Protein AF-C3Z902-F1 (afdb_monomer)

Secondary structure (DSSP, 8-state):
-HHHHHHHHHHHHHHHHHHHHHS---HHHHHHHHHHHHHHHHHHHHHHHHTTS------------SSSSHHHHHHHHHHHHHHHHHHHHHHHHS-S-----PPTT--PPPHHHHHHH-SEEEEEEEEEEE--SBTTB--EEEEEEEEEEEES--HHHHHHSEEEEEEEB---TT----B---TT-EEEEEEEE-TTS-EEE--BTTB-SEEE--HHHHHHHHHHH---TTTS--SSPPPPPP--SS--TTS--------------------PPP----HHHHHHHHHHHHHHHT-

Organism: Branchiostoma floridae (NCBI:txid7739)

Nearest PDB structures (foldseek):
  1uap-assembly1_A  TM=5.748E-01  e=5.450E-04  Homo sapiens
  7noz-assembly1_B  TM=5.113E-01  e=7.682E-03  Homo sapiens
  3hs0-assembly3_H-2  TM=4.543E-01  e=1.607E-02  Naja kaouthia

pLDDT: mean 72.88, std 20.35, range [27.92, 98.0]

Sequence (295 aa):
MRILLALYTAIFTFMGVVFLWRYPITEERQKEITEAIRKRKHANAFQQSASRQHESLSTDTNEEALQKVSTCSEKVAKMSCLVVFAALLVVMTIPTSLCCDHPVGYEPWNISMRVQAAELVVWGRVLAKHGFRVSAATSYTAEVRFVCQVKGDADPLALQGSFNVTDMGLVDQAHCVANNVDVDSHYFFFLTYSDEEVLLPQEINQQSAVIPDCEENRQEFFRCCGFYPTFCRPP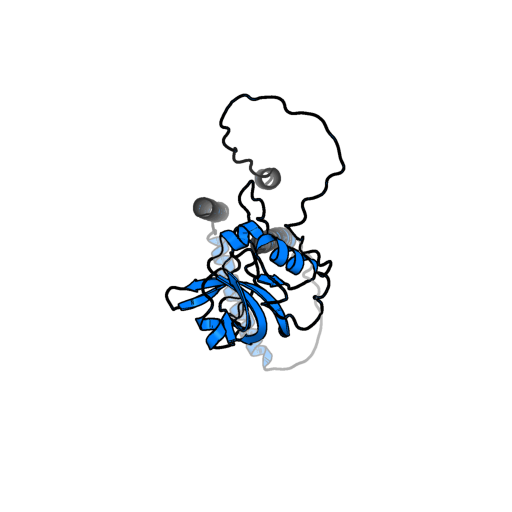GGAPRCAATGQPNPDKPTQGAGGVIPQTTTPDAISAAPSLATPPILLAVAAAFAAYFISF

Mean predicted aligned error: 18.5 Å

Radius of gyration: 34.03 Å; Cα contacts (8 Å, |Δi|>4): 299; chains: 1; bounding box: 67×62×92 Å

InterPro domains:
  IPR040311 Coiled-coil domain-containing protein 3 [PTHR31663] (80-228)

Solvent-accessible surface area (backbone atoms only — not comparable to full-atom values): 17967 Å² total; per-residue (Å²): 114,72,69,59,54,54,54,48,53,53,52,54,51,51,52,52,50,51,51,53,66,78,52,63,82,47,71,67,59,53,51,52,51,54,50,53,54,51,51,50,55,52,52,52,55,52,51,64,61,49,75,77,60,76,95,77,84,86,82,86,83,93,84,75,81,85,81,56,66,78,65,46,59,63,50,51,56,54,50,51,53,52,50,53,53,50,51,51,51,51,61,69,65,50,74,79,67,93,67,69,80,69,62,92,86,73,72,76,71,42,70,57,61,43,58,71,72,42,63,28,28,38,36,30,35,28,70,44,80,45,64,69,78,38,103,88,32,65,14,25,30,36,34,29,34,54,66,34,77,57,43,56,90,50,64,73,42,60,74,63,40,46,48,62,34,38,70,25,20,33,66,46,89,87,52,79,48,59,39,68,80,56,72,78,38,48,31,41,38,27,30,40,71,45,97,84,71,45,38,32,64,36,62,53,80,86,36,54,24,55,43,68,58,13,44,65,53,49,50,49,41,33,70,67,53,67,51,44,64,86,79,36,72,67,88,70,79,58,51,70,67,73,92,54,90,66,73,66,76,74,59,75,79,81,68,78,89,78,90,81,82,91,80,82,88,82,89,87,81,92,77,83,85,73,89,74,74,58,70,66,61,55,51,54,52,49,53,52,52,57,59,60,73,76,110

Foldseek 3Di:
DVVVVVVVVVVVVVVVVVVCVVDPCDPVNVVVVVVVVVVVVVVVVVVVVVVVDDDDDDDDDPDDPPPPPPVVVVVVVVVVVVVVVVVVVVVVPPPPDLDQDDPPPQADDDPLVQQVPFQWKFKWAFADWADPPDPPFNWTKTKTFGQDTQDHDCVVSVVVRIAIEGRAAGNDSNQDDHNDDDHGFMWIARWDADPVRHIYGDQDSSYHRIDGFAPVVCVVSCVNGVSDCVRRVDPDHGHHDPPPPPPPSNDDPPDPDDDDDDDDDDDDDDDDDDPPDPVVVVVVVVVVVVVVVVD

Structure (mmCIF, N/CA/C/O backbone):
data_AF-C3Z902-F1
#
_entry.id   AF-C3Z902-F1
#
loop_
_atom_site.group_PDB
_atom_site.id
_atom_site.type_symbol
_atom_site.label_atom_id
_atom_site.label_alt_id
_atom_site.label_comp_id
_atom_site.label_asym_id
_atom_site.label_entity_id
_atom_site.label_seq_id
_atom_site.pdbx_PDB_ins_code
_atom_site.Cartn_x
_atom_site.Cartn_y
_atom_site.Cartn_z
_atom_site.occupancy
_atom_site.B_iso_or_equiv
_atom_site.auth_seq_id
_atom_site.auth_comp_id
_atom_site.auth_asym_id
_atom_site.auth_atom_id
_atom_site.pdbx_PDB_model_num
ATOM 1 N N . MET A 1 1 ? 22.710 11.218 -17.390 1.00 53.62 1 MET A N 1
ATOM 2 C CA . MET A 1 1 ? 22.272 10.396 -18.546 1.00 53.62 1 MET A CA 1
ATOM 3 C C . MET A 1 1 ? 22.474 11.063 -19.918 1.00 53.62 1 MET A C 1
ATOM 5 O O . MET A 1 1 ? 23.114 10.457 -20.764 1.00 53.62 1 MET A O 1
ATOM 9 N N . ARG A 1 2 ? 22.013 12.304 -20.166 1.00 53.12 2 ARG A N 1
ATOM 10 C CA . ARG A 1 2 ? 22.091 12.950 -21.505 1.00 53.12 2 ARG A CA 1
ATOM 11 C C . ARG A 1 2 ? 23.510 13.125 -22.083 1.00 53.12 2 ARG A C 1
ATOM 13 O O . ARG A 1 2 ? 23.698 12.957 -23.281 1.00 53.12 2 ARG A O 1
ATOM 20 N N . ILE A 1 3 ? 24.509 13.398 -21.239 1.00 65.19 3 ILE A N 1
ATOM 21 C CA . ILE A 1 3 ? 25.914 13.577 -21.666 1.00 65.19 3 ILE A CA 1
ATOM 22 C C . ILE A 1 3 ? 26.525 12.261 -22.181 1.00 65.19 3 ILE A C 1
ATOM 24 O O . ILE A 1 3 ? 27.255 12.259 -23.169 1.00 65.19 3 ILE A O 1
ATOM 28 N N . LEU A 1 4 ? 26.169 11.130 -21.562 1.00 66.00 4 LEU A N 1
ATOM 29 C CA . LEU A 1 4 ? 26.637 9.806 -21.986 1.00 66.00 4 LEU A CA 1
ATOM 30 C C . LEU A 1 4 ? 26.045 9.406 -23.343 1.00 66.00 4 LEU A C 1
ATOM 32 O O . LEU A 1 4 ? 26.751 8.850 -24.179 1.00 66.00 4 LEU A O 1
ATOM 36 N N . LEU A 1 5 ? 24.781 9.761 -23.595 1.00 68.94 5 LEU A N 1
ATOM 37 C CA . LEU A 1 5 ? 24.125 9.507 -24.879 1.00 68.94 5 LEU A CA 1
ATOM 38 C C . LEU A 1 5 ? 24.761 10.327 -26.018 1.00 68.94 5 LEU A C 1
ATOM 40 O O . LEU A 1 5 ? 24.964 9.811 -27.114 1.00 68.94 5 LEU A O 1
ATOM 44 N N . ALA A 1 6 ? 25.143 11.580 -25.747 1.00 72.00 6 ALA A N 1
ATOM 45 C CA . ALA A 1 6 ? 25.827 12.430 -26.722 1.00 72.00 6 ALA A CA 1
ATOM 46 C C . ALA A 1 6 ? 27.217 11.881 -27.092 1.00 72.00 6 ALA A C 1
ATOM 48 O O . ALA A 1 6 ? 27.518 11.714 -28.275 1.00 72.00 6 ALA A O 1
ATOM 49 N N . LEU A 1 7 ? 28.031 11.511 -26.097 1.00 74.31 7 LEU A N 1
ATOM 50 C CA . LEU A 1 7 ? 29.343 10.888 -26.322 1.00 74.31 7 LEU A CA 1
ATOM 51 C C . LEU A 1 7 ? 29.229 9.573 -27.104 1.00 74.31 7 LEU A C 1
ATOM 53 O O . LEU A 1 7 ? 30.018 9.322 -28.012 1.00 74.31 7 LEU A O 1
ATOM 57 N N . TYR A 1 8 ? 28.204 8.772 -26.814 1.00 74.94 8 TYR A N 1
ATOM 58 C CA . TYR A 1 8 ? 27.925 7.531 -27.532 1.00 74.94 8 TYR A CA 1
ATOM 59 C C . TYR A 1 8 ? 27.636 7.765 -29.024 1.00 74.94 8 TYR A C 1
ATOM 61 O O . TYR A 1 8 ? 28.254 7.129 -29.880 1.00 74.94 8 TYR A O 1
ATOM 69 N N . THR A 1 9 ? 26.755 8.718 -29.356 1.00 79.88 9 THR A N 1
ATOM 70 C CA . THR A 1 9 ? 26.441 9.044 -30.761 1.00 79.88 9 THR A CA 1
ATOM 71 C C . THR A 1 9 ? 27.656 9.576 -31.522 1.00 79.88 9 THR A C 1
ATOM 73 O O . THR A 1 9 ? 27.850 9.229 -32.689 1.00 79.88 9 THR A O 1
ATOM 76 N N . ALA A 1 10 ? 28.526 10.343 -30.858 1.00 83.06 10 ALA A N 1
ATOM 77 C CA . ALA A 1 10 ? 29.760 10.849 -31.451 1.00 83.06 10 ALA A CA 1
ATOM 78 C C . ALA A 1 10 ? 30.760 9.719 -31.762 1.00 83.06 10 ALA A C 1
ATOM 80 O O . ALA A 1 10 ? 31.352 9.694 -32.838 1.00 83.06 10 ALA A O 1
ATOM 81 N N . ILE A 1 11 ? 30.907 8.739 -30.865 1.00 85.38 11 ILE A N 1
ATOM 82 C CA . ILE A 1 11 ? 31.810 7.597 -31.081 1.00 85.38 11 ILE A CA 1
ATOM 83 C C . ILE A 1 11 ? 31.300 6.701 -32.218 1.00 85.38 11 ILE A C 1
ATOM 85 O O . ILE A 1 11 ? 32.077 6.314 -33.090 1.00 85.38 11 ILE A O 1
ATOM 89 N N . PHE A 1 12 ? 29.999 6.398 -32.258 1.00 81.31 12 PHE A N 1
ATOM 90 C CA . PHE A 1 12 ? 29.424 5.550 -33.311 1.00 81.31 12 PHE A CA 1
ATOM 91 C C . PHE A 1 12 ? 29.493 6.191 -34.696 1.00 81.31 12 PHE A C 1
ATOM 93 O O . PHE A 1 12 ? 29.820 5.517 -35.674 1.00 81.31 12 PHE A O 1
ATOM 100 N N . THR A 1 13 ? 29.228 7.494 -34.784 1.00 84.44 13 THR A N 1
ATOM 101 C CA . THR A 1 13 ? 29.366 8.230 -36.047 1.00 84.44 13 THR A CA 1
ATOM 102 C C . THR A 1 13 ? 30.821 8.270 -36.502 1.00 84.44 13 THR A C 1
ATOM 104 O O . THR A 1 13 ? 31.093 7.982 -37.666 1.00 84.44 13 THR A O 1
ATOM 107 N N . PHE A 1 14 ? 31.768 8.510 -35.591 1.00 85.56 14 PHE A N 1
ATOM 108 C CA . PHE A 1 14 ? 33.194 8.472 -35.909 1.00 85.56 14 PHE A CA 1
ATOM 109 C C . PHE A 1 14 ? 33.640 7.095 -36.422 1.00 85.56 14 PHE A C 1
ATOM 111 O O . PHE A 1 14 ? 34.266 7.005 -37.477 1.00 85.56 14 PHE A O 1
ATOM 118 N N . MET A 1 15 ? 33.252 6.010 -35.744 1.00 83.75 15 MET A N 1
ATOM 119 C CA . MET A 1 15 ? 33.567 4.645 -36.181 1.00 83.75 15 MET A CA 1
ATOM 120 C C . MET A 1 15 ? 32.953 4.320 -37.549 1.00 83.75 15 MET A C 1
ATOM 122 O O . MET A 1 15 ? 33.631 3.741 -38.396 1.00 83.75 15 MET A O 1
ATOM 126 N N . GLY A 1 16 ? 31.705 4.731 -37.803 1.00 83.19 16 GLY A N 1
ATOM 127 C CA . GLY A 1 16 ? 31.051 4.549 -39.103 1.00 83.19 16 GLY A CA 1
ATOM 128 C C . GLY A 1 16 ? 31.774 5.276 -40.241 1.00 83.19 16 GLY A C 1
ATOM 129 O O . GLY A 1 16 ? 31.978 4.701 -41.311 1.00 83.19 16 GLY A O 1
ATOM 130 N N . VAL A 1 17 ? 32.231 6.508 -39.994 1.00 82.25 17 VAL A N 1
ATOM 131 C CA . VAL A 1 17 ? 33.013 7.289 -40.965 1.00 82.25 17 VAL A CA 1
ATOM 132 C C . VAL A 1 17 ? 34.366 6.633 -41.231 1.00 82.25 17 VAL A C 1
ATOM 134 O O . VAL A 1 17 ? 34.728 6.462 -42.393 1.00 82.25 17 VAL A O 1
ATOM 137 N N . VAL A 1 18 ? 35.085 6.196 -40.192 1.00 81.06 18 VAL A N 1
ATOM 138 C CA . VAL A 1 18 ? 36.374 5.498 -40.344 1.00 81.06 18 VAL A CA 1
ATOM 139 C C . VAL A 1 18 ? 36.211 4.201 -41.140 1.00 81.06 18 VAL A C 1
ATOM 141 O O . VAL A 1 18 ? 37.031 3.924 -42.013 1.00 81.06 18 VAL A O 1
ATOM 144 N N . PHE A 1 19 ? 35.141 3.434 -40.911 1.00 79.00 19 PHE A N 1
ATOM 145 C CA . PHE A 1 19 ? 34.854 2.220 -41.682 1.00 79.00 19 PHE A CA 1
ATOM 146 C C . PHE A 1 19 ? 34.576 2.507 -43.162 1.00 79.00 19 PHE A C 1
ATOM 148 O O . PHE A 1 19 ? 35.126 1.817 -44.021 1.00 79.00 19 PHE A O 1
ATOM 155 N N . LEU A 1 20 ? 33.779 3.535 -43.468 1.00 76.00 20 LEU A N 1
ATOM 156 C CA . LEU A 1 20 ? 33.516 3.963 -44.849 1.00 76.00 20 LEU A CA 1
ATOM 157 C C . LEU A 1 20 ? 34.783 4.471 -45.550 1.00 76.00 20 LEU A C 1
ATOM 159 O O . LEU A 1 20 ? 34.943 4.267 -46.750 1.00 76.00 20 LEU A O 1
ATOM 163 N N . TRP A 1 21 ? 35.697 5.091 -44.802 1.00 73.44 21 TRP A N 1
ATOM 164 C CA . TRP A 1 21 ? 36.977 5.573 -45.322 1.00 73.44 21 TRP A CA 1
ATOM 165 C C . TRP A 1 21 ? 38.004 4.459 -45.547 1.00 73.44 21 TRP A C 1
ATOM 167 O O . TRP A 1 21 ? 38.697 4.466 -46.560 1.00 73.44 21 TRP A O 1
ATOM 177 N N . ARG A 1 22 ? 38.120 3.496 -44.623 1.00 73.75 22 ARG A N 1
ATOM 178 C CA . ARG A 1 22 ? 39.065 2.364 -44.731 1.00 73.75 22 ARG A CA 1
ATOM 179 C C . ARG A 1 22 ? 38.622 1.319 -45.754 1.00 73.75 22 ARG A C 1
ATOM 181 O O . ARG A 1 22 ? 39.469 0.592 -46.262 1.00 73.75 22 ARG A O 1
ATOM 188 N N . TYR A 1 23 ? 37.329 1.243 -46.059 1.00 67.94 23 TYR A N 1
ATOM 189 C CA . TYR A 1 23 ? 36.777 0.333 -47.062 1.00 67.94 23 TYR A CA 1
ATOM 190 C C . TYR A 1 23 ? 36.040 1.113 -48.154 1.00 67.94 23 TYR A C 1
ATOM 192 O O . TYR A 1 23 ? 34.815 0.998 -48.264 1.00 67.94 23 TYR A O 1
ATOM 200 N N . PRO A 1 24 ? 36.759 1.888 -48.991 1.00 68.44 24 PRO A N 1
ATOM 201 C CA . PRO A 1 24 ? 36.143 2.470 -50.166 1.00 68.44 24 PRO A CA 1
ATOM 202 C C . PRO A 1 24 ? 35.630 1.313 -51.023 1.00 68.44 24 PRO A C 1
ATOM 204 O O . PRO A 1 24 ? 36.385 0.416 -51.409 1.00 68.44 24 PRO A O 1
ATOM 207 N N . ILE A 1 25 ? 34.322 1.294 -51.272 1.00 68.56 25 ILE A N 1
ATOM 208 C CA . ILE A 1 25 ? 33.726 0.367 -52.228 1.00 68.56 25 ILE A CA 1
ATOM 209 C C . ILE A 1 25 ? 34.334 0.716 -53.585 1.00 68.56 25 ILE A C 1
ATOM 211 O O . ILE A 1 25 ? 33.960 1.701 -54.218 1.00 68.56 25 ILE A O 1
ATOM 215 N N . THR A 1 26 ? 35.335 -0.057 -53.995 1.00 77.44 26 THR A N 1
ATOM 216 C CA . THR A 1 26 ? 35.963 0.108 -55.298 1.00 77.44 26 THR A CA 1
ATOM 217 C C . THR A 1 26 ? 34.954 -0.263 -56.380 1.00 77.44 26 THR A C 1
ATOM 219 O O . THR A 1 26 ? 34.122 -1.160 -56.209 1.00 77.44 26 THR A O 1
ATOM 222 N N . GLU A 1 27 ? 35.008 0.439 -57.510 1.00 77.31 27 GLU A N 1
ATOM 223 C CA . GLU A 1 27 ? 34.086 0.230 -58.633 1.00 77.31 27 GLU A CA 1
ATOM 224 C C . GLU A 1 27 ? 34.141 -1.223 -59.156 1.00 77.31 27 GLU A C 1
ATOM 226 O O . GLU A 1 27 ? 33.131 -1.784 -59.583 1.00 77.31 27 GLU A O 1
ATOM 231 N N . GLU A 1 28 ? 35.303 -1.874 -59.037 1.00 79.19 28 GLU A N 1
ATOM 232 C CA . GLU A 1 28 ? 35.497 -3.292 -59.360 1.00 79.19 28 GLU A CA 1
ATOM 233 C C . GLU A 1 28 ? 34.662 -4.222 -58.469 1.00 79.19 28 GLU A C 1
ATOM 235 O O . GLU A 1 28 ? 33.994 -5.121 -58.981 1.00 79.19 28 GLU A O 1
ATOM 240 N N . ARG A 1 29 ? 34.594 -3.962 -57.155 1.00 72.19 29 ARG A N 1
ATOM 241 C CA . ARG A 1 29 ? 33.745 -4.736 -56.231 1.00 72.19 29 ARG A CA 1
ATOM 242 C C . ARG A 1 29 ? 32.262 -4.551 -56.535 1.00 72.19 29 ARG A C 1
ATOM 244 O O . ARG A 1 29 ? 31.494 -5.500 -56.393 1.00 72.19 29 ARG A O 1
ATOM 251 N N . GLN A 1 30 ? 31.835 -3.361 -56.968 1.00 78.81 30 GLN A N 1
ATOM 252 C CA . GLN A 1 30 ? 30.440 -3.162 -57.379 1.00 78.81 30 GLN A CA 1
ATOM 253 C C . GLN A 1 30 ? 30.092 -3.955 -58.638 1.00 78.81 30 GLN A C 1
ATOM 255 O O . GLN A 1 30 ? 29.011 -4.550 -58.704 1.00 78.81 30 GLN A O 1
ATOM 260 N N . LYS A 1 31 ? 31.002 -4.000 -59.617 1.00 84.00 31 LYS A N 1
ATOM 261 C CA . LYS A 1 31 ? 30.822 -4.808 -60.831 1.00 84.00 31 LYS A CA 1
ATOM 262 C C . LYS A 1 31 ? 30.734 -6.294 -60.488 1.00 84.00 31 LYS A C 1
ATOM 264 O O . LYS A 1 31 ? 29.798 -6.952 -60.937 1.00 84.00 31 LYS A O 1
ATOM 269 N N . GLU A 1 32 ? 31.599 -6.782 -59.603 1.00 84.31 32 GLU A N 1
ATOM 270 C CA . GLU A 1 32 ? 31.590 -8.176 -59.145 1.00 84.31 32 GLU A CA 1
ATOM 271 C C . GLU A 1 32 ? 30.289 -8.547 -58.404 1.00 84.31 32 GLU A C 1
ATOM 273 O O . GLU A 1 32 ? 29.671 -9.574 -58.696 1.00 84.31 32 GLU A O 1
ATOM 278 N N . ILE A 1 33 ? 29.802 -7.683 -57.503 1.00 81.56 33 ILE A N 1
ATOM 279 C CA . ILE A 1 33 ? 28.534 -7.901 -56.783 1.00 81.56 33 ILE A CA 1
ATOM 280 C C . ILE A 1 33 ? 27.350 -7.920 -57.758 1.00 81.56 33 ILE A C 1
ATOM 282 O O . ILE A 1 33 ? 26.478 -8.788 -57.667 1.00 81.56 33 ILE A O 1
ATOM 286 N N . THR A 1 34 ? 27.321 -6.994 -58.716 1.00 86.56 34 THR A N 1
ATOM 287 C CA . THR A 1 34 ? 26.229 -6.899 -59.694 1.00 86.56 34 THR A CA 1
ATOM 288 C C . THR A 1 34 ? 26.212 -8.112 -60.626 1.00 86.56 34 THR A C 1
ATOM 290 O O . THR A 1 34 ? 25.146 -8.661 -60.923 1.00 86.56 34 THR A O 1
ATOM 293 N N . GLU A 1 35 ? 27.385 -8.592 -61.041 1.00 90.94 35 GLU A N 1
ATOM 294 C CA . GLU A 1 35 ? 27.513 -9.795 -61.862 1.00 90.94 35 GLU A CA 1
ATOM 295 C C . GLU A 1 35 ? 27.106 -11.060 -61.090 1.00 90.94 35 GLU A C 1
ATOM 297 O O . GLU A 1 35 ? 26.380 -11.904 -61.625 1.00 90.94 35 GLU A O 1
ATOM 302 N N . ALA A 1 36 ? 27.472 -11.168 -59.809 1.00 84.56 36 ALA A N 1
ATOM 303 C CA . ALA A 1 36 ? 27.066 -12.277 -58.947 1.00 84.56 36 ALA A CA 1
ATOM 304 C C . ALA A 1 36 ? 25.540 -12.331 -58.745 1.00 84.56 36 ALA A C 1
ATOM 306 O O . ALA A 1 36 ? 24.940 -13.411 -58.799 1.00 84.56 36 ALA A O 1
ATOM 307 N N . ILE A 1 37 ? 24.889 -11.175 -58.576 1.00 88.19 37 ILE A N 1
ATOM 308 C CA . ILE A 1 37 ? 23.423 -11.081 -58.492 1.00 88.19 37 ILE A CA 1
ATOM 309 C C . ILE A 1 37 ? 22.784 -11.524 -59.814 1.00 88.19 37 ILE A C 1
ATOM 311 O O . ILE A 1 37 ? 21.827 -12.303 -59.808 1.00 88.19 37 ILE A O 1
ATOM 315 N N . ARG A 1 38 ? 23.333 -11.089 -60.956 1.00 90.19 38 ARG A N 1
ATOM 316 C CA . ARG A 1 38 ? 22.837 -11.478 -62.284 1.00 90.19 38 ARG A CA 1
ATOM 317 C C . ARG A 1 38 ? 22.970 -12.984 -62.521 1.00 90.19 38 ARG A C 1
ATOM 319 O O . ARG A 1 38 ? 22.000 -13.609 -62.950 1.00 90.19 38 ARG A O 1
ATOM 326 N N . LYS A 1 39 ? 24.115 -13.586 -62.175 1.00 88.69 39 LYS A N 1
ATOM 32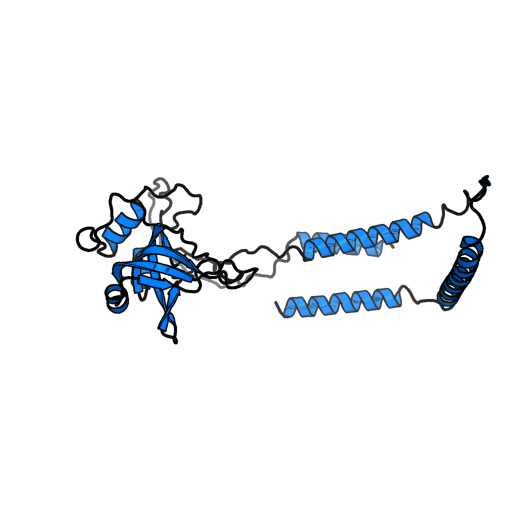7 C CA . LYS A 1 39 ? 24.349 -15.039 -62.282 1.00 88.69 39 LYS A CA 1
ATOM 328 C C . LYS A 1 39 ? 23.367 -15.844 -61.431 1.00 88.69 39 LYS A C 1
ATOM 330 O O . LYS A 1 39 ? 22.775 -16.792 -61.940 1.00 88.69 39 LYS A O 1
ATOM 335 N N . ARG A 1 40 ? 23.101 -15.430 -60.184 1.00 81.81 40 ARG A N 1
ATOM 336 C CA . ARG A 1 40 ? 22.086 -16.086 -59.334 1.00 81.81 40 ARG A CA 1
ATOM 337 C C . ARG A 1 40 ? 20.678 -15.992 -59.916 1.00 81.81 40 ARG A C 1
ATOM 339 O O . ARG A 1 40 ? 19.922 -16.954 -59.834 1.00 81.81 40 ARG A O 1
ATOM 346 N N . LYS A 1 41 ? 20.328 -14.866 -60.542 1.00 83.00 41 LYS A N 1
ATOM 347 C CA . LYS A 1 41 ? 19.011 -14.690 -61.170 1.00 83.00 41 LYS A CA 1
ATOM 348 C C . LYS A 1 41 ? 18.815 -15.635 -62.364 1.00 83.00 41 LYS A C 1
ATOM 350 O O . LYS A 1 41 ? 17.734 -16.196 -62.511 1.00 83.00 41 LYS A O 1
ATOM 355 N N . HIS A 1 42 ? 19.863 -15.867 -63.159 1.00 80.62 42 HIS A N 1
ATOM 356 C CA . HIS A 1 42 ? 19.835 -16.849 -64.249 1.00 80.62 42 HIS A CA 1
ATOM 357 C C . HIS A 1 42 ? 19.820 -18.299 -63.747 1.00 80.62 42 HIS A C 1
ATOM 359 O O . HIS A 1 42 ? 19.044 -19.099 -64.264 1.00 80.62 42 HIS A O 1
ATOM 365 N N . ALA A 1 43 ? 20.602 -18.627 -62.713 1.00 78.94 43 ALA A N 1
ATOM 366 C CA . ALA A 1 43 ? 20.595 -19.961 -62.109 1.00 78.94 43 ALA A CA 1
ATOM 367 C C . ALA A 1 43 ? 19.217 -20.319 -61.524 1.00 78.94 43 ALA A C 1
ATOM 369 O O . ALA A 1 43 ? 18.699 -21.400 -61.791 1.00 78.94 43 ALA A O 1
ATOM 370 N N . ASN A 1 44 ? 18.571 -19.382 -60.822 1.00 74.81 44 ASN A N 1
ATOM 371 C CA . ASN A 1 44 ? 17.236 -19.601 -60.263 1.00 74.81 44 ASN A CA 1
ATOM 372 C C . ASN A 1 44 ? 16.157 -19.743 -61.348 1.00 74.81 44 ASN A C 1
ATOM 374 O O . ASN A 1 44 ? 15.263 -20.573 -61.203 1.00 74.81 44 ASN A O 1
ATOM 378 N N . ALA A 1 45 ? 16.248 -18.989 -62.450 1.00 74.81 45 ALA A N 1
ATOM 379 C CA . ALA A 1 45 ? 15.331 -19.146 -63.581 1.00 74.81 45 ALA A CA 1
ATOM 380 C C . ALA A 1 45 ? 15.479 -20.526 -64.248 1.00 74.81 45 ALA A C 1
ATOM 382 O O . ALA A 1 45 ? 14.479 -21.151 -64.594 1.00 74.81 45 ALA A O 1
ATOM 383 N N . PHE A 1 46 ? 16.714 -21.029 -64.362 1.00 65.69 46 PHE A N 1
ATOM 384 C CA . PHE A 1 46 ? 17.002 -22.349 -64.925 1.00 65.69 46 PHE A CA 1
ATOM 385 C C . PHE A 1 46 ? 16.536 -23.490 -64.006 1.00 65.69 46 PHE A C 1
ATOM 387 O O . PHE A 1 46 ? 15.944 -24.470 -64.463 1.00 65.69 46 PHE A O 1
ATOM 394 N N . GLN A 1 47 ? 16.719 -23.333 -62.694 1.00 62.59 47 GLN A N 1
ATOM 395 C CA . GLN A 1 47 ? 16.280 -24.297 -61.684 1.00 62.59 47 GLN A CA 1
ATOM 396 C C . GLN A 1 47 ? 14.745 -24.363 -61.579 1.00 62.59 47 GLN A C 1
ATOM 398 O O . GLN A 1 47 ? 14.182 -25.435 -61.360 1.00 62.59 47 GLN A O 1
ATOM 403 N N . GLN A 1 48 ? 14.048 -23.251 -61.840 1.00 61.38 48 GLN A N 1
ATOM 404 C CA . GLN A 1 48 ? 12.585 -23.206 -61.896 1.00 61.38 48 GLN A CA 1
ATOM 405 C C . GLN A 1 48 ? 12.010 -23.892 -63.152 1.00 61.38 48 GLN A C 1
ATOM 407 O O . GLN A 1 48 ? 10.911 -24.443 -63.090 1.00 61.38 48 GLN A O 1
ATOM 412 N N . SER A 1 49 ? 12.753 -23.931 -64.266 1.00 57.94 49 SER A N 1
ATOM 413 C CA . SER A 1 49 ? 12.404 -24.737 -65.450 1.00 57.94 49 SER A CA 1
ATOM 414 C C . SER A 1 49 ? 12.765 -26.222 -65.313 1.00 57.94 49 SER A C 1
ATOM 416 O O . SER A 1 49 ? 12.017 -27.066 -65.801 1.00 57.94 49 SER A O 1
ATOM 418 N N . ALA A 1 50 ? 13.849 -26.561 -64.607 1.00 55.16 50 ALA A N 1
ATOM 419 C CA . ALA A 1 50 ? 14.253 -27.950 -64.363 1.00 55.16 50 ALA A CA 1
ATOM 420 C C . ALA A 1 50 ? 13.358 -28.664 -63.327 1.00 55.16 50 ALA A C 1
ATOM 422 O O . ALA A 1 50 ? 13.132 -29.864 -63.423 1.00 55.16 50 ALA A O 1
ATOM 423 N N . SER A 1 51 ? 12.742 -27.925 -62.397 1.00 49.84 51 SER A N 1
ATOM 424 C CA . SER A 1 51 ? 11.811 -28.469 -61.392 1.00 49.84 51 SER A CA 1
ATOM 425 C C . SER A 1 51 ? 10.470 -28.991 -61.958 1.00 49.84 51 SER A C 1
ATOM 427 O O . SER A 1 51 ? 9.630 -29.445 -61.181 1.00 49.84 51 SER A O 1
ATOM 429 N N . ARG A 1 52 ? 10.230 -28.934 -63.279 1.00 53.16 52 ARG A N 1
ATOM 430 C CA . ARG A 1 52 ? 9.038 -29.526 -63.927 1.00 53.16 52 ARG A CA 1
ATOM 431 C C . ARG A 1 52 ? 9.289 -30.857 -64.639 1.00 53.16 52 ARG A C 1
ATOM 433 O O . ARG A 1 52 ? 8.318 -31.477 -65.063 1.00 53.16 52 ARG A O 1
ATOM 440 N N . GLN A 1 53 ? 10.530 -31.326 -64.753 1.00 49.38 53 GLN A N 1
ATOM 441 C CA . GLN A 1 53 ? 1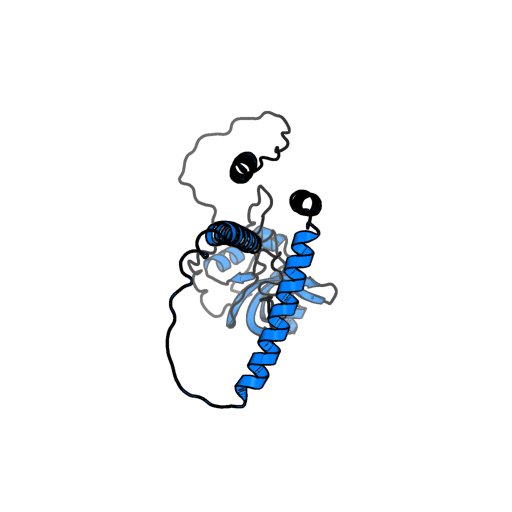0.830 -32.630 -65.346 1.00 49.38 53 GLN A CA 1
ATOM 442 C C . GLN A 1 53 ? 11.761 -33.436 -64.440 1.00 49.38 53 GLN A C 1
ATOM 444 O O . GLN A 1 53 ? 12.959 -33.206 -64.398 1.00 49.38 53 GLN A O 1
ATOM 449 N N . HIS A 1 54 ? 11.151 -34.414 -63.774 1.00 40.06 54 HIS A N 1
ATOM 450 C CA . HIS A 1 54 ? 11.741 -35.686 -63.367 1.00 40.06 54 HIS A CA 1
ATOM 451 C C . HIS A 1 54 ? 12.944 -35.678 -62.401 1.00 40.06 54 HIS A C 1
ATOM 453 O O . HIS A 1 54 ? 14.109 -35.538 -62.757 1.00 40.06 54 HIS A O 1
ATOM 459 N N . GLU A 1 55 ? 12.603 -35.984 -61.151 1.00 50.59 55 GLU A N 1
ATOM 460 C CA . GLU A 1 55 ? 13.176 -37.067 -60.347 1.00 50.59 55 GLU A CA 1
ATOM 461 C C . GLU A 1 55 ? 13.849 -38.187 -61.171 1.00 50.59 55 GLU A C 1
ATOM 463 O O . GLU A 1 55 ? 13.160 -39.004 -61.767 1.00 50.59 55 GLU A O 1
ATOM 468 N N . SER A 1 56 ? 15.185 -38.246 -61.204 1.00 42.25 56 SER A N 1
ATOM 469 C CA . SER A 1 56 ? 15.976 -39.491 -61.125 1.00 42.25 56 SER A CA 1
ATOM 470 C C . SER A 1 56 ? 17.455 -39.252 -61.450 1.00 42.25 56 SER A C 1
ATOM 472 O O . SER A 1 56 ? 17.775 -38.629 -62.456 1.00 42.25 56 SER A 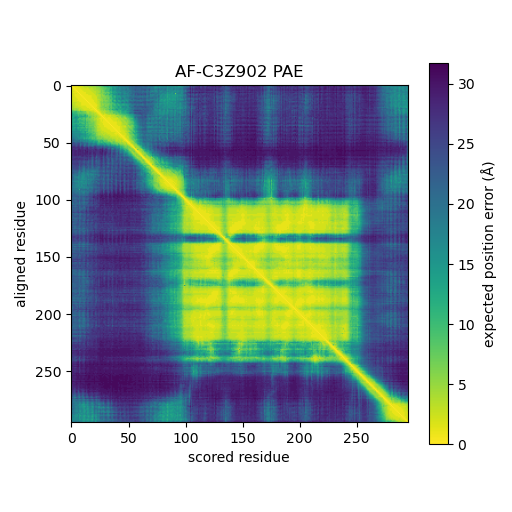O 1
ATOM 474 N N . LEU A 1 57 ? 18.308 -39.920 -60.668 1.00 40.84 57 LEU A N 1
ATOM 475 C CA . LEU A 1 57 ? 19.605 -40.480 -61.072 1.00 40.84 57 LEU A CA 1
ATOM 476 C C . LEU A 1 57 ? 20.855 -39.571 -61.034 1.00 40.84 57 LEU A C 1
ATOM 478 O O . LEU A 1 57 ? 21.262 -38.963 -62.014 1.00 40.84 57 LEU A O 1
ATOM 482 N N . SER A 1 58 ? 21.442 -39.567 -59.833 1.00 38.72 58 SER A N 1
ATOM 483 C CA . SER A 1 58 ? 22.839 -39.869 -59.465 1.00 38.72 58 SER A CA 1
ATOM 484 C C . SER A 1 58 ? 24.058 -39.257 -60.179 1.00 38.72 58 SER A C 1
ATOM 486 O O . SER A 1 58 ? 24.131 -39.073 -61.389 1.00 38.72 58 SER A O 1
ATOM 488 N N . THR A 1 59 ? 25.115 -39.255 -59.356 1.00 34.25 59 THR A N 1
ATOM 489 C CA . THR A 1 59 ? 26.546 -39.485 -59.640 1.00 34.25 59 THR A CA 1
ATOM 490 C C . THR A 1 59 ? 27.439 -38.266 -59.882 1.00 34.25 59 THR A C 1
ATOM 492 O O . THR A 1 59 ? 27.445 -37.664 -60.945 1.00 34.25 59 THR A O 1
ATOM 495 N N . ASP A 1 60 ? 28.207 -37.978 -58.824 1.00 41.31 60 ASP A N 1
ATOM 496 C CA . ASP A 1 60 ? 29.651 -37.741 -58.784 1.00 41.31 60 ASP A CA 1
ATOM 497 C C . ASP A 1 60 ? 30.292 -36.843 -59.841 1.00 41.31 60 ASP A C 1
ATOM 499 O O . ASP A 1 60 ? 30.456 -37.234 -60.986 1.00 41.31 60 ASP A O 1
ATOM 503 N N . THR A 1 61 ? 30.885 -35.746 -59.362 1.00 42.94 61 THR A N 1
ATOM 504 C CA . THR A 1 61 ? 32.311 -35.491 -59.620 1.00 42.94 61 THR A CA 1
ATOM 505 C C . THR A 1 61 ? 32.887 -34.619 -58.507 1.00 42.94 61 THR A C 1
ATOM 507 O O . THR A 1 61 ? 32.499 -33.467 -58.315 1.00 42.94 61 THR A O 1
ATOM 510 N N . ASN A 1 62 ? 33.813 -35.214 -57.760 1.00 52.88 62 ASN A N 1
ATOM 511 C CA . ASN A 1 62 ? 34.701 -34.560 -56.814 1.00 52.88 62 ASN A CA 1
ATOM 512 C C . ASN A 1 62 ? 35.850 -33.911 -57.592 1.00 52.88 62 ASN A C 1
ATOM 514 O O . ASN A 1 62 ? 36.767 -34.625 -57.978 1.00 52.88 62 ASN A O 1
ATOM 518 N N . GLU A 1 63 ? 35.836 -32.592 -57.805 1.00 48.41 63 GLU A N 1
ATOM 519 C CA . GLU A 1 63 ? 37.029 -31.879 -58.303 1.00 48.41 63 GLU A CA 1
ATOM 520 C C . GLU A 1 63 ? 37.007 -30.361 -58.025 1.00 48.41 63 GLU A C 1
ATOM 522 O O . GLU A 1 63 ? 37.303 -29.535 -58.878 1.00 48.41 63 GLU A O 1
ATOM 527 N N . GLU A 1 64 ? 36.662 -29.956 -56.797 1.00 43.12 64 GLU A N 1
ATOM 528 C CA . GLU A 1 64 ? 36.670 -28.532 -56.399 1.00 43.12 64 GLU A CA 1
ATOM 529 C C . GLU A 1 64 ? 37.254 -28.305 -54.989 1.00 43.12 64 GLU A C 1
ATOM 531 O O . GLU A 1 64 ? 36.828 -27.442 -54.217 1.00 43.12 64 GLU A O 1
ATOM 536 N N . ALA A 1 65 ? 38.247 -29.115 -54.610 1.00 44.28 65 ALA A N 1
ATOM 537 C CA . ALA A 1 65 ? 38.807 -29.103 -53.256 1.00 44.28 65 ALA A CA 1
ATOM 538 C C . ALA A 1 65 ? 39.999 -28.146 -53.046 1.00 44.28 65 ALA A C 1
ATOM 540 O O . ALA A 1 65 ? 40.368 -27.911 -51.897 1.00 44.28 65 ALA A O 1
ATOM 541 N N . LEU A 1 66 ? 40.585 -27.539 -54.089 1.00 45.00 66 LEU A N 1
ATOM 542 C CA . LEU A 1 66 ? 41.810 -26.729 -53.928 1.00 45.00 66 LEU A CA 1
ATOM 543 C C . LEU A 1 66 ? 41.636 -25.204 -54.036 1.00 45.00 66 LEU A C 1
ATOM 545 O O . LEU A 1 66 ? 42.604 -24.470 -53.860 1.00 45.00 66 LEU A O 1
ATOM 549 N N . GLN A 1 67 ? 40.414 -24.706 -54.247 1.00 40.84 67 GLN A N 1
ATOM 550 C CA . GLN A 1 67 ? 40.121 -23.262 -54.316 1.00 40.84 67 GLN A CA 1
ATOM 551 C C . GLN A 1 67 ? 39.139 -22.794 -53.225 1.00 40.84 67 GLN A C 1
ATOM 553 O O . GLN A 1 67 ? 38.515 -21.742 -53.322 1.00 40.84 67 GLN A O 1
ATOM 558 N N . LYS A 1 68 ? 39.004 -23.567 -52.140 1.00 38.81 68 LYS A N 1
ATOM 559 C CA . LYS A 1 68 ? 38.194 -23.202 -50.961 1.00 38.81 68 LYS A CA 1
ATOM 560 C C . LYS A 1 68 ? 39.009 -22.753 -49.748 1.00 38.81 68 LYS A C 1
ATOM 562 O O . LYS A 1 68 ? 38.429 -22.294 -48.768 1.00 38.81 68 LYS A O 1
ATOM 567 N N . VAL A 1 69 ? 40.339 -22.838 -49.808 1.00 44.53 69 VAL A N 1
ATOM 568 C CA . VAL A 1 69 ? 41.193 -22.586 -48.636 1.00 44.53 69 VAL A CA 1
ATOM 569 C C . VAL A 1 69 ? 41.517 -21.094 -48.449 1.00 44.53 69 VAL A C 1
ATOM 571 O O . VAL A 1 69 ? 41.595 -20.641 -47.310 1.00 44.53 69 VAL A O 1
ATOM 574 N N . SER A 1 70 ? 41.595 -20.277 -49.512 1.00 46.00 70 SER A N 1
ATOM 575 C CA . SER A 1 70 ? 41.930 -18.842 -49.359 1.00 46.00 70 SER A CA 1
ATOM 576 C C . SER A 1 70 ? 40.747 -17.952 -48.953 1.00 46.00 70 SER A C 1
ATOM 578 O O . SER A 1 70 ? 40.940 -16.944 -48.281 1.00 46.00 70 SER A O 1
ATOM 580 N N . THR A 1 71 ? 39.506 -18.341 -49.264 1.00 43.16 71 THR A N 1
ATOM 581 C CA . THR A 1 71 ? 38.306 -17.591 -48.841 1.00 43.16 71 THR A CA 1
ATOM 582 C C . THR A 1 71 ? 37.817 -17.965 -47.439 1.00 43.16 71 THR A C 1
ATOM 584 O O . THR A 1 71 ? 36.874 -17.351 -46.937 1.00 43.16 71 THR A O 1
ATOM 587 N N . CYS A 1 72 ? 38.450 -18.945 -46.785 1.00 42.97 72 CYS A N 1
ATOM 588 C CA . CYS A 1 72 ? 38.095 -19.354 -45.427 1.00 42.97 72 CYS A CA 1
ATOM 589 C C . CYS A 1 72 ? 38.635 -18.362 -44.377 1.00 42.97 72 CYS A C 1
ATOM 591 O O . CYS A 1 72 ? 37.925 -18.019 -43.438 1.00 42.97 72 CYS A O 1
ATOM 593 N N . SER A 1 73 ? 39.828 -17.790 -44.586 1.00 44.78 73 SER A N 1
ATOM 594 C CA . SER A 1 73 ? 40.457 -16.864 -43.626 1.00 44.78 73 SER A CA 1
ATOM 595 C C . SER A 1 73 ? 39.724 -15.514 -43.508 1.00 44.78 73 SER A C 1
ATOM 597 O O . SER A 1 73 ? 39.434 -15.049 -42.405 1.00 44.78 73 SER A O 1
ATOM 599 N N . GLU A 1 74 ? 39.295 -14.921 -44.630 1.00 48.34 74 GLU A N 1
ATOM 600 C CA . GLU A 1 74 ? 38.555 -13.645 -44.614 1.00 48.34 74 GLU A CA 1
ATOM 601 C C . GLU A 1 74 ? 37.132 -13.797 -44.040 1.00 48.34 74 GLU A C 1
ATOM 603 O O . GLU A 1 74 ? 36.602 -12.888 -43.395 1.00 48.34 74 GLU A O 1
ATOM 608 N N . LYS A 1 75 ? 36.506 -14.968 -44.230 1.00 48.50 75 LYS A N 1
ATOM 609 C CA . LYS A 1 75 ? 35.179 -15.269 -43.672 1.00 48.50 75 LYS A CA 1
ATOM 610 C C . LYS A 1 75 ? 35.233 -15.528 -42.168 1.00 48.50 75 LYS A C 1
ATOM 612 O O . LYS A 1 75 ? 34.332 -15.084 -41.462 1.00 48.50 75 LYS A O 1
ATOM 617 N N . VAL A 1 76 ? 36.293 -16.167 -41.669 1.00 52.31 76 VAL A N 1
ATOM 618 C CA . VAL A 1 76 ? 36.478 -16.434 -40.233 1.00 52.31 76 VAL A CA 1
ATOM 619 C C . VAL A 1 76 ? 36.733 -15.138 -39.451 1.00 52.31 76 VAL A C 1
ATOM 621 O O . VAL A 1 76 ? 36.147 -14.952 -38.385 1.00 52.31 76 VAL A O 1
ATOM 624 N N . ALA A 1 77 ? 37.489 -14.182 -40.007 1.00 54.81 77 ALA A N 1
ATOM 625 C CA . ALA A 1 77 ? 37.693 -12.869 -39.381 1.00 54.81 77 ALA A CA 1
ATOM 626 C C . ALA A 1 77 ? 36.400 -12.027 -39.317 1.00 54.81 77 ALA A C 1
ATOM 628 O O . ALA A 1 77 ? 36.088 -11.428 -38.286 1.00 54.81 77 ALA A O 1
ATOM 629 N N . LYS A 1 78 ? 35.594 -12.034 -40.389 1.00 57.59 78 LYS A N 1
ATOM 630 C CA . LYS A 1 78 ? 34.291 -11.340 -40.432 1.00 57.59 78 LYS A CA 1
ATOM 631 C C . LYS A 1 78 ? 33.261 -11.970 -39.491 1.00 57.59 78 LYS A C 1
ATOM 633 O O . LYS A 1 78 ? 32.500 -11.248 -38.850 1.00 57.59 78 LYS A O 1
ATOM 638 N N . MET A 1 79 ? 33.259 -13.299 -39.377 1.00 58.34 79 MET A N 1
ATOM 639 C CA . MET A 1 79 ? 32.346 -14.025 -38.495 1.00 58.34 79 MET A CA 1
ATOM 640 C C . MET A 1 79 ? 32.717 -13.841 -37.015 1.00 58.34 79 MET A C 1
ATOM 642 O O . MET A 1 79 ? 31.827 -13.645 -36.195 1.00 58.34 79 MET A O 1
ATOM 646 N N . SER A 1 80 ? 34.012 -13.789 -36.684 1.00 60.38 80 SER A N 1
ATOM 647 C CA . SER A 1 80 ? 34.487 -13.493 -35.323 1.00 60.38 80 SER A CA 1
ATOM 648 C C . SER A 1 80 ? 34.086 -12.084 -34.860 1.00 60.38 80 SER A C 1
ATOM 650 O O . SER A 1 80 ? 33.546 -11.915 -33.768 1.00 60.38 80 SER A O 1
ATOM 652 N N . CYS A 1 81 ? 34.235 -11.074 -35.724 1.00 65.81 81 CYS A N 1
ATOM 653 C CA . CYS A 1 81 ? 33.875 -9.691 -35.394 1.00 65.81 81 CYS A CA 1
ATOM 654 C C . CYS A 1 81 ? 32.359 -9.510 -35.170 1.00 65.81 81 CYS A C 1
ATOM 656 O O . CYS A 1 81 ? 31.941 -8.824 -34.239 1.00 65.81 81 CYS A O 1
ATOM 658 N N . LEU A 1 82 ? 31.526 -10.195 -35.966 1.00 71.12 82 LEU A N 1
ATOM 659 C CA . LEU A 1 82 ? 30.068 -10.212 -35.790 1.00 71.12 82 LEU A CA 1
ATOM 660 C C . LEU A 1 82 ? 29.639 -10.859 -34.469 1.00 71.12 82 LEU A C 1
ATOM 662 O O . LEU A 1 82 ? 28.725 -10.358 -33.821 1.00 71.12 82 LEU A O 1
ATOM 666 N N . VAL A 1 83 ? 30.308 -11.936 -34.049 1.00 73.50 83 VAL A N 1
ATOM 667 C CA . VAL A 1 83 ? 30.014 -12.618 -32.779 1.00 73.50 83 VAL A CA 1
ATOM 668 C C . VAL A 1 83 ? 30.420 -11.757 -31.584 1.00 73.50 83 VAL A C 1
ATOM 670 O O . VAL A 1 83 ? 29.647 -11.645 -30.637 1.00 73.50 83 VAL A O 1
ATOM 673 N N . VAL A 1 84 ? 31.576 -11.086 -31.638 1.00 77.06 84 VAL A N 1
ATOM 674 C CA . VAL A 1 84 ? 32.007 -10.160 -30.575 1.00 77.06 84 VAL A CA 1
ATOM 675 C C . VAL A 1 84 ? 31.070 -8.956 -30.483 1.00 77.06 84 VAL A C 1
ATOM 677 O O . VAL A 1 84 ? 30.671 -8.582 -29.384 1.00 77.06 84 VAL A O 1
ATOM 680 N N . PHE A 1 85 ? 30.656 -8.379 -31.616 1.00 73.75 85 PHE A N 1
ATOM 681 C CA . PHE A 1 85 ? 29.714 -7.257 -31.632 1.00 73.75 85 PHE A CA 1
ATOM 682 C C . PHE A 1 85 ? 28.324 -7.667 -31.126 1.00 73.75 85 PHE A C 1
ATOM 684 O O . PHE A 1 85 ? 27.728 -6.950 -30.327 1.00 73.75 85 PHE A O 1
ATOM 691 N N . ALA A 1 86 ? 27.834 -8.848 -31.518 1.00 76.31 86 ALA A N 1
ATOM 692 C CA . ALA A 1 86 ? 26.586 -9.401 -31.000 1.00 76.31 86 ALA A CA 1
ATOM 693 C C . ALA A 1 86 ? 26.666 -9.677 -29.489 1.00 76.31 86 ALA A C 1
ATOM 695 O O . ALA A 1 86 ? 25.741 -9.325 -28.765 1.00 76.31 86 ALA A O 1
ATOM 696 N N . ALA A 1 87 ? 27.776 -10.229 -28.991 1.00 74.75 87 ALA A N 1
ATOM 697 C CA . ALA A 1 87 ? 27.986 -10.441 -27.559 1.00 74.75 87 ALA A CA 1
ATOM 698 C C . ALA A 1 87 ? 28.030 -9.115 -26.780 1.00 74.75 87 ALA A C 1
ATOM 700 O O . ALA A 1 87 ? 27.441 -9.016 -25.706 1.00 74.75 87 ALA A O 1
ATOM 701 N N . LEU A 1 88 ? 28.659 -8.074 -27.337 1.00 75.19 88 LEU A N 1
ATOM 702 C CA . LEU A 1 88 ? 28.692 -6.741 -26.730 1.00 75.19 88 LEU A CA 1
ATOM 703 C C . LEU A 1 88 ? 27.299 -6.103 -26.690 1.00 75.19 88 LEU A C 1
ATOM 705 O O . LEU A 1 88 ? 26.926 -5.520 -25.677 1.00 75.19 88 LEU A O 1
ATOM 709 N N . LEU A 1 89 ? 26.511 -6.251 -27.760 1.00 74.31 89 LEU A N 1
ATOM 710 C CA . LEU A 1 89 ? 25.118 -5.806 -27.784 1.00 74.31 89 LEU A CA 1
ATOM 711 C C . LEU A 1 89 ? 24.279 -6.547 -26.739 1.00 74.31 89 LEU A C 1
ATOM 713 O O . LEU A 1 89 ? 23.519 -5.900 -26.029 1.00 74.31 89 LEU A O 1
ATOM 717 N N . VAL A 1 90 ? 24.461 -7.862 -26.581 1.00 74.56 90 VAL A N 1
ATOM 718 C CA . VAL A 1 90 ? 23.755 -8.648 -25.557 1.00 74.56 90 VAL A CA 1
ATOM 719 C C . VAL A 1 90 ? 24.106 -8.158 -24.151 1.00 74.56 90 VAL A C 1
ATOM 721 O O . VAL A 1 90 ? 23.197 -7.905 -23.367 1.00 74.56 90 VAL A O 1
ATOM 724 N N . VAL A 1 91 ? 25.388 -7.927 -23.844 1.00 68.50 91 VAL A N 1
ATOM 725 C CA . VAL A 1 91 ? 25.823 -7.388 -22.539 1.00 68.50 91 VAL A CA 1
ATOM 726 C C . VAL A 1 91 ? 25.283 -5.972 -22.294 1.00 68.50 91 VAL A C 1
ATOM 728 O O . VAL A 1 91 ? 24.922 -5.653 -21.166 1.00 68.50 91 VAL A O 1
ATOM 731 N N . MET A 1 92 ? 25.152 -5.148 -23.338 1.00 62.28 92 MET A N 1
ATOM 732 C CA . MET A 1 92 ? 24.560 -3.803 -23.254 1.00 62.28 92 MET A CA 1
ATOM 733 C C . MET A 1 92 ? 23.023 -3.805 -23.179 1.00 62.28 92 MET A C 1
ATOM 735 O O . MET A 1 92 ? 22.440 -2.807 -22.762 1.00 62.28 92 MET A O 1
ATOM 739 N N . THR A 1 93 ? 22.359 -4.896 -23.576 1.00 59.25 93 THR A N 1
ATOM 740 C CA . THR A 1 93 ? 20.908 -5.084 -23.385 1.00 59.25 93 THR A CA 1
ATOM 741 C C . THR A 1 93 ? 20.546 -5.683 -22.035 1.00 59.25 93 THR A C 1
ATOM 743 O O . THR A 1 93 ? 19.363 -5.710 -21.709 1.00 59.25 93 THR A O 1
ATOM 746 N N . ILE A 1 94 ? 21.519 -6.154 -21.243 1.00 54.12 94 ILE A N 1
ATOM 747 C CA . ILE A 1 94 ? 21.259 -6.497 -19.844 1.00 54.12 94 ILE A CA 1
ATOM 748 C C . ILE A 1 94 ? 20.994 -5.158 -19.153 1.00 54.12 94 ILE A C 1
ATOM 750 O O . ILE A 1 94 ? 21.934 -4.365 -19.041 1.00 54.12 94 ILE A O 1
ATOM 754 N N . PRO A 1 95 ? 19.745 -4.851 -18.744 1.00 57.12 95 PRO A N 1
ATOM 755 C CA . PRO A 1 95 ? 19.473 -3.617 -18.032 1.00 57.12 95 PRO A CA 1
ATOM 756 C C . PRO A 1 95 ? 20.424 -3.588 -16.845 1.00 57.12 95 PRO A C 1
ATOM 758 O O . PRO A 1 95 ? 20.460 -4.537 -16.057 1.00 57.12 95 PRO A O 1
ATOM 761 N N . THR A 1 96 ? 21.250 -2.539 -16.779 1.00 50.91 96 THR A N 1
ATOM 762 C CA . THR A 1 96 ? 22.057 -2.238 -15.601 1.00 50.91 96 THR A CA 1
ATOM 763 C C . THR A 1 96 ? 21.100 -2.311 -14.435 1.00 50.91 96 THR A C 1
ATOM 765 O O . THR A 1 96 ? 20.180 -1.501 -14.379 1.00 50.91 96 THR A O 1
ATOM 768 N N . SER A 1 97 ? 21.260 -3.376 -13.653 1.00 48.84 97 SER A N 1
ATOM 769 C CA . SER A 1 97 ? 20.571 -3.722 -12.420 1.00 48.84 97 SER A CA 1
ATOM 770 C C . SER A 1 97 ? 19.502 -2.723 -11.981 1.00 48.84 97 SER A C 1
ATOM 772 O O . SER A 1 97 ? 19.823 -1.559 -11.740 1.00 48.84 97 SER A O 1
ATOM 774 N N . LEU A 1 98 ? 18.281 -3.231 -11.783 1.00 54.12 98 LEU A N 1
ATOM 775 C CA . LEU A 1 98 ? 17.172 -2.641 -11.019 1.00 54.12 98 LEU A CA 1
ATOM 776 C C . LEU A 1 98 ? 17.573 -2.349 -9.551 1.00 54.12 98 LEU A C 1
ATOM 778 O O . LEU A 1 98 ? 16.924 -2.788 -8.606 1.00 54.12 98 LEU A O 1
ATOM 782 N N . CYS A 1 99 ? 18.714 -1.699 -9.348 1.00 56.81 99 CYS A N 1
ATOM 783 C CA . CYS A 1 99 ? 19.264 -1.350 -8.062 1.00 56.81 99 CYS A CA 1
ATOM 784 C C . CYS A 1 99 ? 18.677 -0.012 -7.679 1.00 56.81 99 CYS A C 1
ATOM 786 O O . CYS A 1 99 ? 18.940 1.025 -8.284 1.00 56.81 99 CYS A O 1
ATOM 788 N N . CYS A 1 100 ? 17.882 -0.092 -6.640 1.00 69.38 100 CYS A N 1
ATOM 789 C CA . CYS A 1 100 ? 17.372 1.034 -5.917 1.00 69.38 100 CYS A CA 1
ATOM 790 C C . CYS A 1 100 ? 18.487 1.772 -5.211 1.00 69.38 100 CYS A C 1
ATOM 792 O O . CYS A 1 100 ? 18.941 1.366 -4.139 1.00 69.38 100 CYS A O 1
ATOM 794 N N . ASP A 1 101 ? 18.954 2.827 -5.871 1.00 69.56 101 ASP A N 1
ATOM 795 C CA . ASP A 1 101 ? 20.013 3.678 -5.366 1.00 69.56 101 ASP A CA 1
ATOM 796 C C . ASP A 1 101 ? 19.435 4.557 -4.254 1.00 69.56 101 ASP A C 1
ATOM 798 O O . ASP A 1 101 ? 18.726 5.535 -4.499 1.00 69.56 101 ASP A O 1
ATOM 802 N N . HIS A 1 102 ? 19.678 4.147 -3.012 1.00 78.00 102 HIS A N 1
ATOM 803 C CA . HIS A 1 102 ? 19.373 4.971 -1.853 1.00 78.00 102 HIS A CA 1
ATOM 804 C C . HIS A 1 102 ? 20.436 6.071 -1.750 1.00 78.00 102 HIS A C 1
ATOM 806 O O . HIS A 1 102 ? 21.606 5.830 -2.065 1.00 78.00 102 HIS A O 1
ATOM 812 N N . PRO A 1 103 ? 20.080 7.279 -1.287 1.00 81.19 103 PRO A N 1
ATOM 813 C CA . PRO A 1 103 ? 21.061 8.338 -1.112 1.00 81.19 103 PRO A CA 1
ATOM 814 C C . PRO A 1 103 ? 22.164 7.910 -0.131 1.00 81.19 103 PRO A C 1
ATOM 816 O O . PRO A 1 103 ? 21.929 7.162 0.821 1.00 81.19 103 PRO A O 1
ATOM 819 N N . VAL A 1 104 ? 23.385 8.404 -0.350 1.00 83.62 104 VAL A N 1
ATOM 820 C CA . VAL A 1 104 ? 24.523 8.136 0.542 1.00 83.62 104 VAL A CA 1
ATOM 821 C C . VAL A 1 104 ? 24.178 8.600 1.960 1.00 83.62 104 VAL A C 1
ATOM 823 O O . VAL A 1 104 ? 23.844 9.765 2.163 1.00 83.62 104 VAL A O 1
ATOM 826 N N . GLY A 1 105 ? 24.274 7.689 2.933 1.00 86.81 105 GLY A N 1
ATOM 827 C CA . GLY A 1 105 ? 23.905 7.955 4.329 1.00 86.81 105 GLY A CA 1
ATOM 828 C C . GLY A 1 105 ? 22.434 7.692 4.666 1.00 86.81 105 GLY A C 1
ATOM 829 O O . GLY A 1 105 ? 21.985 8.107 5.729 1.00 86.81 105 GLY A O 1
ATOM 830 N N . TYR A 1 106 ? 21.684 7.020 3.788 1.00 86.69 106 TYR A N 1
ATOM 831 C CA . TYR A 1 106 ? 20.328 6.570 4.085 1.00 86.69 106 TYR A CA 1
ATOM 832 C C . TYR A 1 106 ? 20.285 5.650 5.315 1.00 86.69 106 TYR A C 1
ATOM 834 O O . TYR A 1 106 ? 20.976 4.630 5.368 1.00 86.69 106 TYR A O 1
ATOM 842 N N . GLU A 1 107 ? 19.422 5.995 6.269 1.00 91.25 107 GLU A N 1
ATOM 843 C CA . GLU A 1 107 ? 19.093 5.175 7.430 1.00 91.25 107 GLU A CA 1
ATOM 844 C C . GLU A 1 107 ? 17.569 4.961 7.476 1.00 91.25 107 GLU A C 1
ATOM 846 O O . GLU A 1 107 ? 16.811 5.940 7.433 1.00 91.25 107 GLU A O 1
ATOM 851 N N . PRO A 1 108 ? 17.091 3.704 7.538 1.00 90.12 108 PRO A N 1
ATOM 852 C CA . PRO A 1 108 ? 15.674 3.415 7.700 1.00 90.12 108 PRO A CA 1
ATOM 853 C C . PRO A 1 108 ? 15.114 4.022 8.987 1.00 90.12 108 PRO A C 1
ATOM 855 O O . PRO A 1 108 ? 15.754 4.014 10.037 1.00 90.12 108 PRO A O 1
ATOM 858 N N . TRP A 1 109 ? 13.884 4.519 8.923 1.00 93.38 109 TRP A N 1
ATOM 859 C CA . TRP A 1 109 ? 13.184 5.041 10.085 1.00 93.38 109 TRP A CA 1
ATOM 860 C C . TRP A 1 109 ? 12.453 3.914 10.800 1.00 93.38 109 TRP A C 1
ATOM 862 O O . TRP A 1 109 ? 11.823 3.063 10.167 1.00 93.38 109 TRP A O 1
ATOM 872 N N . ASN A 1 110 ? 12.478 3.971 12.130 1.00 92.62 110 ASN A N 1
ATOM 873 C CA . ASN A 1 110 ? 11.679 3.078 12.959 1.00 92.62 110 ASN A CA 1
ATOM 874 C C . ASN A 1 110 ? 10.173 3.363 12.810 1.00 92.62 110 ASN A C 1
ATOM 876 O O . ASN A 1 110 ? 9.753 4.435 12.359 1.00 92.62 110 ASN A O 1
ATOM 880 N N . ILE A 1 111 ? 9.349 2.406 13.243 1.00 94.06 111 ILE A N 1
ATOM 881 C CA . ILE A 1 111 ? 7.882 2.485 13.157 1.00 94.06 111 ILE A CA 1
ATOM 882 C C . ILE A 1 111 ? 7.340 3.774 13.787 1.00 94.06 111 ILE A C 1
ATOM 884 O O . ILE A 1 111 ? 6.486 4.422 13.189 1.00 94.06 111 ILE A O 1
ATOM 888 N N . SER A 1 112 ? 7.861 4.195 14.943 1.00 93.88 112 SER A N 1
ATOM 889 C CA . SER A 1 112 ? 7.409 5.413 15.630 1.00 93.88 112 SER A CA 1
ATOM 890 C C . SER A 1 112 ? 7.583 6.668 14.767 1.00 93.88 112 SER A C 1
ATOM 892 O O . SER A 1 112 ? 6.628 7.417 14.554 1.00 93.88 112 SER A O 1
ATOM 894 N N . MET A 1 113 ? 8.775 6.870 14.195 1.00 95.31 113 MET A N 1
ATOM 895 C CA . MET A 1 113 ? 9.060 7.999 13.302 1.00 95.31 113 MET A CA 1
ATOM 896 C C . MET A 1 113 ? 8.207 7.948 12.037 1.00 95.31 113 MET A C 1
ATOM 898 O O . MET A 1 113 ? 7.670 8.969 11.603 1.00 95.31 113 MET A O 1
ATOM 902 N N . ARG A 1 114 ? 8.028 6.752 11.469 1.00 96.44 114 ARG A N 1
ATOM 903 C CA . ARG A 1 114 ? 7.190 6.567 10.283 1.00 96.44 114 ARG A CA 1
ATOM 904 C C . ARG A 1 114 ? 5.738 6.922 10.567 1.00 96.44 114 ARG A C 1
ATOM 906 O O . ARG A 1 114 ? 5.134 7.648 9.786 1.00 96.44 114 ARG A O 1
ATOM 913 N N . VAL A 1 115 ? 5.190 6.476 11.698 1.00 95.56 115 VAL A N 1
ATOM 914 C CA . VAL A 1 115 ? 3.824 6.816 12.116 1.00 95.56 115 VAL A CA 1
ATOM 915 C C . VAL A 1 115 ? 3.705 8.318 12.344 1.00 95.56 115 VAL A C 1
ATOM 917 O O . VAL A 1 115 ? 2.727 8.912 11.911 1.00 95.56 115 VAL A O 1
ATOM 920 N N . GLN A 1 116 ? 4.695 8.980 12.945 1.00 94.94 116 GLN A N 1
ATOM 921 C CA . GLN A 1 116 ? 4.670 10.435 13.144 1.00 94.94 116 GLN A CA 1
ATOM 922 C C . GLN A 1 116 ? 4.679 11.240 11.837 1.00 94.94 116 GLN A C 1
ATOM 924 O O . GLN A 1 116 ? 4.016 12.275 11.784 1.00 94.94 116 GLN A O 1
ATOM 929 N N . ALA A 1 117 ? 5.346 10.760 10.790 1.00 96.12 117 ALA A N 1
ATOM 930 C CA . ALA A 1 117 ? 5.360 11.414 9.480 1.00 96.12 117 ALA A CA 1
ATOM 931 C C . ALA A 1 117 ? 4.159 11.056 8.589 1.00 96.12 117 ALA A C 1
ATOM 933 O O . ALA A 1 117 ? 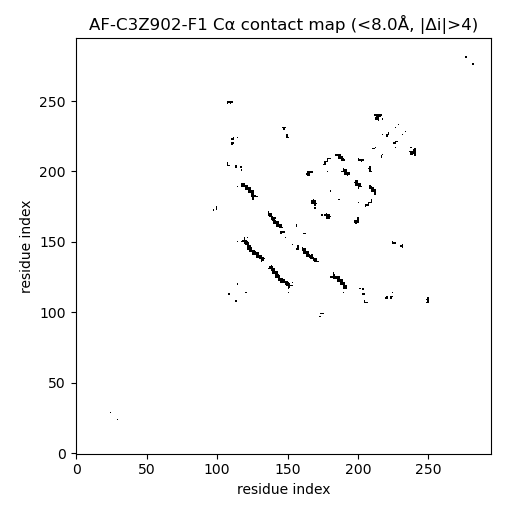3.825 11.816 7.686 1.00 96.12 117 ALA A O 1
ATOM 934 N N . ALA A 1 118 ? 3.506 9.923 8.850 1.00 96.62 118 ALA A N 1
ATOM 935 C CA . ALA A 1 118 ? 2.354 9.471 8.083 1.00 96.62 118 ALA A CA 1
ATOM 936 C C . ALA A 1 118 ? 1.136 10.379 8.266 1.00 96.62 118 ALA A C 1
ATOM 938 O O . ALA A 1 118 ? 0.888 10.881 9.365 1.00 96.62 118 ALA A O 1
ATOM 939 N N . GLU A 1 119 ? 0.337 10.538 7.221 1.00 95.94 119 GLU A N 1
ATOM 940 C CA . GLU A 1 119 ? -0.927 11.268 7.304 1.00 95.94 119 GLU A CA 1
ATOM 941 C C . GLU A 1 119 ? -2.006 10.407 7.971 1.00 95.94 119 GLU A C 1
ATOM 943 O O . GLU A 1 119 ? -2.589 10.794 8.987 1.00 95.94 119 GLU A O 1
ATOM 948 N N . LEU A 1 120 ? -2.201 9.197 7.443 1.00 96.12 120 LEU A N 1
ATOM 949 C CA . LEU A 1 120 ? -3.197 8.237 7.894 1.00 96.12 120 LEU A CA 1
ATOM 950 C C . LEU A 1 120 ? -2.531 6.878 8.133 1.00 96.12 120 LEU A C 1
ATOM 952 O O . LEU A 1 120 ? -1.780 6.380 7.295 1.00 96.12 120 LEU A O 1
ATOM 956 N N . VAL A 1 121 ? -2.813 6.259 9.281 1.00 96.75 121 VAL A N 1
ATOM 957 C CA . VAL A 1 121 ? -2.367 4.895 9.588 1.00 96.75 121 VAL A CA 1
ATOM 958 C C . VAL A 1 121 ? -3.550 4.075 10.075 1.00 96.75 121 VAL A C 1
ATOM 960 O O . VAL A 1 121 ? -4.161 4.392 11.099 1.00 96.75 121 VAL A O 1
ATOM 963 N N . VAL A 1 122 ? -3.851 2.995 9.360 1.00 96.00 122 VAL A N 1
ATOM 964 C CA . VAL A 1 122 ? -4.972 2.099 9.667 1.00 96.00 122 VAL A CA 1
ATOM 965 C C . VAL A 1 122 ? -4.511 0.653 9.740 1.00 96.00 122 VAL A C 1
ATOM 967 O O . VAL A 1 122 ? -3.594 0.230 9.043 1.00 96.00 122 VAL A O 1
ATOM 970 N N . TRP A 1 123 ? -5.169 -0.121 10.589 1.00 95.81 123 TRP A N 1
ATOM 971 C CA . TRP A 1 123 ? -4.987 -1.557 10.694 1.00 95.81 123 TRP A CA 1
ATOM 972 C C . TRP A 1 123 ? -6.207 -2.254 10.090 1.00 95.81 123 TRP A C 1
ATOM 974 O O . TRP A 1 123 ? -7.352 -1.973 10.464 1.00 95.81 123 TRP A O 1
ATOM 984 N N . GLY A 1 124 ? -5.969 -3.133 9.119 1.00 95.56 124 GLY A N 1
ATOM 985 C CA . GLY A 1 124 ? -7.030 -3.712 8.301 1.00 95.56 124 GLY A CA 1
ATOM 986 C C . GLY A 1 124 ? -6.685 -5.083 7.737 1.00 95.56 124 GLY A C 1
ATOM 987 O O . G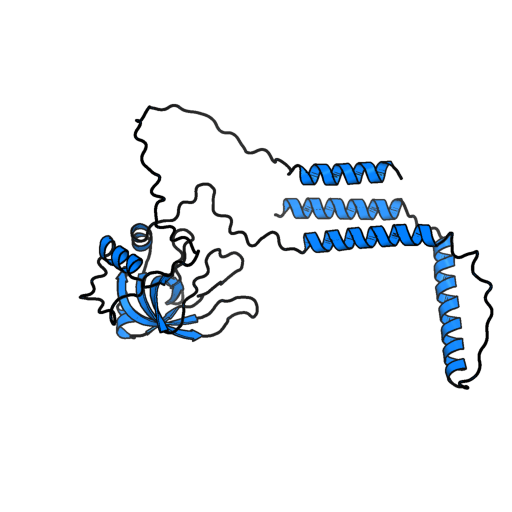LY A 1 124 ? -5.524 -5.496 7.734 1.00 95.56 124 GLY A O 1
ATOM 988 N N . ARG A 1 125 ? -7.711 -5.788 7.250 1.00 96.31 125 ARG A N 1
ATOM 989 C CA . ARG A 1 125 ? -7.580 -7.110 6.618 1.00 96.31 125 ARG A CA 1
ATOM 990 C C . ARG A 1 125 ? -7.819 -7.012 5.122 1.00 96.31 125 ARG A C 1
ATOM 992 O O . ARG A 1 125 ? -8.850 -6.494 4.704 1.00 96.31 125 ARG A O 1
ATOM 999 N N . VAL A 1 126 ? -6.924 -7.568 4.319 1.00 97.69 126 VAL A N 1
ATOM 1000 C CA . VAL A 1 126 ? -7.087 -7.593 2.861 1.00 97.69 126 VAL A CA 1
ATOM 1001 C C . VAL A 1 126 ? -8.157 -8.613 2.480 1.00 97.69 126 VAL A C 1
ATOM 1003 O O . VAL A 1 126 ? -8.061 -9.783 2.844 1.00 97.69 126 VAL A O 1
ATOM 1006 N N . LEU A 1 127 ? -9.172 -8.176 1.741 1.00 97.56 127 LEU A N 1
ATOM 1007 C CA . LEU A 1 127 ? -10.272 -9.014 1.263 1.00 97.56 127 LEU A CA 1
ATOM 1008 C C . LEU A 1 127 ? -10.028 -9.526 -0.154 1.00 97.56 127 LEU A C 1
ATOM 1010 O O . LEU A 1 127 ? -10.288 -10.693 -0.438 1.00 97.56 127 LEU A O 1
ATOM 1014 N N . ALA A 1 128 ? -9.522 -8.664 -1.036 1.00 96.88 128 ALA A N 1
ATOM 1015 C CA . ALA A 1 128 ? -9.299 -8.996 -2.436 1.00 96.88 128 ALA A CA 1
ATOM 1016 C C . ALA A 1 128 ? -8.206 -8.123 -3.065 1.00 96.88 128 ALA A C 1
ATOM 1018 O O . ALA A 1 128 ? -7.854 -7.058 -2.555 1.00 96.88 128 ALA A O 1
ATOM 1019 N N . LYS A 1 129 ? -7.680 -8.590 -4.202 1.00 94.94 129 LYS A N 1
ATOM 1020 C CA . LYS A 1 129 ? -6.803 -7.825 -5.094 1.00 94.94 129 LYS A CA 1
ATOM 1021 C C . LYS A 1 129 ? -7.480 -7.699 -6.450 1.00 94.94 129 LYS A C 1
ATOM 1023 O O . LYS A 1 129 ? -7.847 -8.708 -7.050 1.00 94.94 129 LYS A O 1
ATOM 1028 N N . HIS A 1 130 ? -7.598 -6.475 -6.937 1.00 92.62 130 HIS A N 1
ATOM 1029 C CA . HIS A 1 130 ? -8.289 -6.126 -8.170 1.00 92.62 130 HIS A CA 1
ATOM 1030 C C . HIS A 1 130 ? -7.306 -5.559 -9.189 1.00 92.62 130 HIS A C 1
ATOM 1032 O O . HIS A 1 130 ? -6.488 -4.714 -8.840 1.00 92.62 130 HIS A O 1
ATOM 1038 N N . GLY A 1 131 ? -7.438 -5.999 -10.446 1.00 79.50 131 GLY A N 1
ATOM 1039 C CA . GLY A 1 131 ? -6.833 -5.387 -11.634 1.00 79.50 131 GLY A CA 1
ATOM 1040 C C . GLY A 1 131 ? -5.311 -5.227 -11.601 1.00 79.50 131 GLY A C 1
ATOM 1041 O O . GLY A 1 131 ? -4.801 -4.267 -11.041 1.00 79.50 131 GLY A O 1
ATOM 1042 N N . PHE A 1 132 ? -4.582 -6.093 -12.305 1.00 71.00 132 PHE A N 1
ATOM 1043 C CA . PHE A 1 132 ? -3.178 -5.824 -12.625 1.00 71.00 132 PHE A CA 1
ATOM 1044 C C . PHE A 1 132 ? -3.132 -4.739 -13.707 1.00 71.00 132 PHE A C 1
ATOM 1046 O O . PHE A 1 132 ? -3.510 -5.001 -14.851 1.00 71.00 132 PHE A O 1
ATOM 1053 N N . ARG A 1 133 ? -2.771 -3.498 -13.345 1.00 59.16 133 ARG A N 1
ATOM 1054 C CA . ARG A 1 133 ? -3.002 -2.328 -14.220 1.00 59.16 133 ARG A CA 1
ATOM 1055 C C . ARG A 1 133 ? -2.121 -2.308 -15.476 1.00 59.16 133 ARG A C 1
ATOM 1057 O O . ARG A 1 133 ? -2.449 -1.580 -16.408 1.00 59.16 133 ARG A O 1
ATOM 1064 N N . VAL A 1 134 ? -1.060 -3.117 -15.564 1.00 55.47 134 VAL A N 1
ATOM 1065 C CA . VAL A 1 134 ? -0.206 -3.207 -16.763 1.00 55.47 134 VAL A CA 1
ATOM 1066 C C . VAL A 1 134 ? 0.399 -4.610 -16.882 1.00 55.47 134 VAL A C 1
ATOM 1068 O O . VAL A 1 134 ? 0.834 -5.169 -15.886 1.00 55.47 134 VAL A O 1
ATOM 1071 N N . SER A 1 135 ? 0.517 -5.176 -18.087 1.00 54.50 135 SER A N 1
ATOM 1072 C CA . SER A 1 135 ? 1.092 -6.523 -18.304 1.00 54.50 135 SER A CA 1
ATOM 1073 C C . SER A 1 135 ? 2.570 -6.673 -17.893 1.00 54.50 135 SER A C 1
ATOM 1075 O O . SER A 1 135 ? 3.076 -7.793 -17.865 1.00 54.50 135 SER A O 1
ATOM 1077 N N . ALA A 1 136 ? 3.248 -5.568 -17.558 1.00 53.62 136 ALA A N 1
ATOM 1078 C CA . ALA A 1 136 ? 4.610 -5.533 -17.021 1.00 53.62 136 ALA A CA 1
ATOM 1079 C C . ALA A 1 136 ? 4.717 -4.950 -15.594 1.00 53.62 136 ALA A C 1
ATOM 1081 O O . ALA A 1 136 ? 5.782 -5.056 -14.988 1.00 53.62 136 ALA A O 1
ATOM 1082 N N . ALA A 1 137 ? 3.650 -4.346 -15.052 1.00 57.00 137 ALA A N 1
ATOM 1083 C CA . ALA A 1 137 ? 3.631 -3.786 -13.699 1.00 57.00 137 ALA A CA 1
ATOM 1084 C C . ALA A 1 137 ? 2.866 -4.734 -12.771 1.00 57.00 137 ALA A C 1
ATOM 1086 O O . ALA A 1 137 ? 1.769 -5.184 -13.093 1.00 57.00 137 ALA A O 1
ATOM 1087 N N . THR A 1 138 ? 3.419 -5.021 -11.594 1.00 76.94 138 THR A N 1
ATOM 1088 C CA . THR A 1 138 ? 2.729 -5.857 -10.593 1.00 76.94 138 THR A CA 1
ATOM 1089 C C . THR A 1 138 ? 1.770 -5.033 -9.736 1.00 76.94 138 THR A C 1
ATOM 1091 O O . THR A 1 138 ? 1.445 -5.442 -8.624 1.00 76.94 138 THR A O 1
ATOM 1094 N N . SER A 1 139 ? 1.325 -3.875 -10.238 1.00 88.50 139 SER A N 1
ATOM 1095 C CA . SER A 1 139 ? 0.462 -2.980 -9.486 1.00 88.50 139 SER A CA 1
ATOM 1096 C C . SER A 1 139 ? -0.996 -3.402 -9.522 1.00 88.50 139 SER A C 1
ATOM 1098 O O . SER A 1 139 ? -1.510 -3.834 -10.557 1.00 88.50 139 SER A O 1
ATOM 1100 N N . TYR A 1 140 ? -1.664 -3.283 -8.380 1.00 92.50 140 TYR A N 1
ATOM 1101 C CA . TYR A 1 140 ? -3.060 -3.671 -8.207 1.00 92.50 140 TYR A CA 1
ATOM 1102 C C . TYR A 1 140 ? -3.776 -2.763 -7.208 1.00 92.50 140 TYR A C 1
ATOM 1104 O O . TYR A 1 140 ? -3.161 -1.978 -6.493 1.00 92.50 140 TYR A O 1
ATOM 1112 N N . THR A 1 141 ? -5.101 -2.869 -7.160 1.00 95.44 141 THR A N 1
ATOM 1113 C CA . THR A 1 141 ? -5.928 -2.244 -6.123 1.00 95.44 141 THR A CA 1
ATOM 1114 C C . THR A 1 141 ? -6.262 -3.278 -5.055 1.00 95.44 141 THR A C 1
ATOM 1116 O O . THR A 1 141 ? -6.772 -4.349 -5.373 1.00 95.44 141 THR A O 1
ATOM 1119 N N . ALA A 1 142 ? -5.959 -2.997 -3.792 1.00 97.06 142 ALA A N 1
ATOM 1120 C CA . ALA A 1 142 ? -6.327 -3.856 -2.673 1.00 97.06 142 ALA A CA 1
ATOM 1121 C C . ALA A 1 142 ? -7.656 -3.396 -2.071 1.00 97.06 142 ALA A C 1
ATOM 1123 O O . ALA A 1 142 ? -7.795 -2.235 -1.698 1.00 97.06 142 ALA A O 1
ATOM 1124 N N . GLU A 1 143 ? -8.607 -4.312 -1.932 1.00 97.62 143 GLU A N 1
ATOM 1125 C CA . GLU A 1 143 ? -9.808 -4.091 -1.128 1.00 97.62 143 GLU A CA 1
ATOM 1126 C C . GLU A 1 143 ? -9.516 -4.519 0.308 1.00 97.62 143 GLU A C 1
ATOM 1128 O O . GLU A 1 143 ? -9.107 -5.658 0.560 1.00 97.62 143 GLU A O 1
ATOM 1133 N N . VAL A 1 144 ? -9.700 -3.607 1.256 1.00 98.00 144 VAL A N 1
ATOM 1134 C CA . VAL A 1 144 ? -9.293 -3.775 2.649 1.00 98.00 144 VAL A CA 1
ATOM 1135 C C . VAL A 1 144 ? -10.488 -3.536 3.559 1.00 98.00 144 VAL A C 1
ATOM 1137 O O . VAL A 1 144 ? -11.163 -2.513 3.487 1.00 98.00 144 VAL A O 1
ATOM 1140 N N . ARG A 1 145 ? -10.742 -4.477 4.467 1.00 96.75 145 ARG A N 1
ATOM 1141 C CA . ARG A 1 145 ? -11.666 -4.288 5.583 1.00 96.75 145 ARG A CA 1
ATOM 1142 C C . ARG A 1 145 ? -10.999 -3.422 6.638 1.00 96.75 145 ARG A C 1
ATOM 1144 O O . ARG A 1 145 ? -9.957 -3.805 7.177 1.00 96.75 145 ARG A O 1
ATOM 1151 N N . PHE A 1 146 ? -11.633 -2.305 6.966 1.00 95.25 146 PHE A N 1
ATOM 1152 C CA . PHE A 1 146 ? -11.223 -1.469 8.081 1.00 95.25 146 PHE A CA 1
ATOM 1153 C C . PHE A 1 146 ? -11.455 -2.215 9.399 1.00 95.25 146 PHE A C 1
ATOM 1155 O O . PHE A 1 146 ? -12.514 -2.810 9.603 1.00 95.25 146 PHE A O 1
ATOM 1162 N N . VAL A 1 147 ? -10.461 -2.204 10.290 1.00 93.38 147 VAL A N 1
ATOM 1163 C CA . VAL A 1 147 ? -10.597 -2.800 11.627 1.00 93.38 147 VAL A CA 1
ATOM 1164 C C . VAL A 1 147 ? -10.287 -1.782 12.712 1.00 93.38 147 VAL A C 1
ATOM 1166 O O . VAL A 1 147 ? -11.028 -1.700 13.689 1.00 93.38 147 VAL A O 1
ATOM 1169 N N . CYS A 1 148 ? -9.204 -1.017 12.568 1.00 92.38 148 CYS A N 1
ATOM 1170 C CA . CYS A 1 148 ? -8.846 -0.008 13.553 1.00 92.38 148 CYS A CA 1
ATOM 1171 C C . CYS A 1 148 ? -8.071 1.165 12.958 1.00 92.38 148 CYS A C 1
ATOM 1173 O O . CYS A 1 148 ? -7.286 1.007 12.026 1.00 92.38 148 CYS A O 1
ATOM 1175 N N . GLN A 1 149 ? -8.241 2.327 13.571 1.00 92.94 149 GLN A N 1
ATOM 1176 C CA . GLN A 1 149 ? -7.465 3.529 13.304 1.00 92.94 149 GLN A CA 1
ATOM 1177 C C . GLN A 1 149 ? -6.287 3.607 14.273 1.00 92.94 149 GLN A C 1
ATOM 1179 O O . GLN A 1 149 ? -6.449 3.392 15.473 1.00 92.94 149 GLN A O 1
ATOM 1184 N N . VAL A 1 150 ? -5.105 3.920 13.747 1.00 92.62 150 VAL A N 1
ATOM 1185 C CA . VAL A 1 150 ? -3.885 4.132 14.540 1.00 92.62 150 VAL A CA 1
ATOM 1186 C C . VAL A 1 150 ? -3.524 5.615 14.572 1.00 92.62 150 VAL A C 1
ATOM 1188 O O . VAL A 1 150 ? -3.174 6.144 15.622 1.00 92.62 150 VAL A O 1
ATOM 1191 N N . LYS A 1 151 ? -3.625 6.299 13.429 1.00 93.88 151 LYS A N 1
ATOM 1192 C CA . LYS A 1 151 ? -3.348 7.733 13.289 1.00 93.88 151 LYS A CA 1
ATOM 1193 C C . LYS A 1 151 ? -4.154 8.327 12.136 1.00 93.88 151 LYS A C 1
ATOM 1195 O O . LYS A 1 151 ? -4.473 7.602 11.203 1.00 93.88 151 LYS A O 1
ATOM 1200 N N . GLY A 1 152 ? -4.393 9.636 12.174 1.00 93.06 152 GLY A N 1
ATOM 1201 C CA . GLY A 1 152 ? -5.102 10.383 11.132 1.00 93.06 152 GLY A CA 1
ATOM 1202 C C . GLY A 1 152 ? -6.601 10.364 11.385 1.00 93.06 152 GLY A C 1
ATOM 1203 O O . GLY A 1 152 ? -7.020 9.828 12.406 1.00 93.06 152 GLY A O 1
ATOM 1204 N N . ASP A 1 153 ? -7.391 10.948 10.491 1.00 90.50 153 ASP A N 1
ATOM 1205 C CA . ASP A 1 153 ? -8.850 10.820 10.510 1.00 90.50 153 ASP A CA 1
ATOM 1206 C C . ASP A 1 153 ? -9.265 9.638 9.623 1.00 90.50 153 ASP A C 1
ATOM 1208 O O . ASP A 1 153 ? -9.030 9.640 8.413 1.00 90.50 153 ASP A O 1
ATOM 1212 N N . ALA A 1 154 ? -9.834 8.602 10.241 1.00 91.81 154 ALA A N 1
ATOM 1213 C CA . ALA A 1 154 ? -10.314 7.410 9.551 1.00 91.81 154 ALA A CA 1
ATOM 1214 C C . ALA A 1 154 ? -11.828 7.211 9.706 1.00 91.81 154 ALA A C 1
ATOM 1216 O O . ALA A 1 154 ? -12.329 6.138 9.359 1.00 91.81 154 ALA A O 1
ATOM 1217 N N . ASP A 1 155 ? -12.565 8.218 10.186 1.00 92.62 155 ASP A N 1
ATOM 1218 C CA . ASP A 1 155 ? -14.017 8.141 10.371 1.00 92.62 155 ASP A CA 1
ATOM 1219 C C . ASP A 1 155 ? -14.762 7.754 9.078 1.00 92.62 155 ASP A C 1
ATOM 1221 O O . ASP A 1 155 ? -15.637 6.879 9.137 1.00 92.62 155 ASP A O 1
ATOM 1225 N N . PRO A 1 156 ? -14.399 8.285 7.886 1.00 91.31 156 PRO A N 1
ATOM 1226 C CA . PRO A 1 156 ? -15.034 7.870 6.635 1.00 91.31 156 PRO A CA 1
ATOM 1227 C C . PRO A 1 156 ? -14.836 6.378 6.340 1.00 91.31 156 PRO A C 1
ATOM 1229 O O . PRO A 1 156 ? -15.756 5.697 5.881 1.00 91.31 156 PRO A O 1
ATOM 1232 N N . LEU A 1 157 ? -13.649 5.850 6.652 1.00 93.19 157 LEU A N 1
ATOM 1233 C CA . LEU A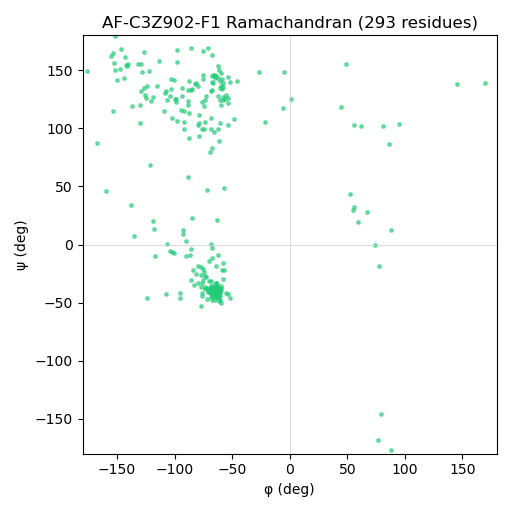 1 157 ? -13.296 4.449 6.416 1.00 93.19 157 LEU A CA 1
ATOM 1234 C C . LEU A 1 157 ? -14.007 3.527 7.405 1.00 93.19 157 LEU A C 1
ATOM 1236 O O . LEU A 1 157 ? -14.470 2.448 7.031 1.00 93.19 157 LEU A O 1
ATOM 1240 N N . ALA A 1 158 ? -14.135 3.969 8.657 1.00 90.38 158 ALA A N 1
ATOM 1241 C CA . ALA A 1 158 ? -14.870 3.261 9.692 1.00 90.38 158 ALA A CA 1
ATOM 1242 C C . ALA A 1 158 ? -16.366 3.162 9.361 1.00 90.38 158 ALA A C 1
ATOM 1244 O O . ALA A 1 158 ? -16.959 2.098 9.542 1.00 90.38 158 ALA A O 1
ATOM 1245 N N . LEU A 1 159 ? -16.965 4.236 8.833 1.00 93.56 159 LEU A N 1
ATOM 1246 C CA . LEU A 1 159 ? -18.377 4.263 8.446 1.00 93.56 159 LEU A CA 1
ATOM 1247 C C . LEU A 1 159 ? -18.674 3.326 7.267 1.00 93.56 159 LEU A C 1
ATOM 1249 O O . LEU A 1 159 ? -19.709 2.662 7.254 1.00 93.56 159 LEU A O 1
ATOM 1253 N N . GLN A 1 160 ? -17.770 3.261 6.286 1.00 93.12 160 GLN A N 1
ATOM 1254 C CA . GLN A 1 160 ? -17.899 2.355 5.142 1.00 93.12 160 GLN A CA 1
ATOM 1255 C C . GLN A 1 160 ? -17.585 0.895 5.505 1.00 93.12 160 GLN A C 1
ATOM 1257 O O . GLN A 1 160 ? -18.129 -0.025 4.897 1.00 93.12 160 GLN A O 1
ATOM 1262 N N . GLY A 1 161 ? -16.702 0.661 6.481 1.00 93.62 161 GLY A N 1
ATOM 1263 C CA . GLY A 1 161 ? -16.268 -0.666 6.933 1.00 93.62 161 GLY A CA 1
ATOM 1264 C C . GLY A 1 161 ? -15.248 -1.355 6.013 1.00 93.62 161 GLY A C 1
ATOM 1265 O O . GLY A 1 161 ? -14.526 -2.258 6.445 1.00 93.62 161 GLY A O 1
ATOM 1266 N N . SER A 1 162 ? -15.130 -0.916 4.762 1.00 95.94 162 SER A N 1
ATOM 1267 C CA . SER A 1 162 ? -14.104 -1.344 3.811 1.00 95.94 162 SER A CA 1
ATOM 1268 C C . SER A 1 162 ? -13.725 -0.208 2.872 1.00 95.94 162 SER A C 1
ATOM 1270 O O . SER A 1 162 ? -14.563 0.630 2.554 1.00 95.94 162 SER A O 1
ATOM 1272 N N . PHE A 1 163 ? -12.486 -0.219 2.396 1.00 96.81 163 PHE A N 1
ATOM 1273 C CA . PHE A 1 163 ? -11.937 0.790 1.499 1.00 96.81 163 PHE A CA 1
ATOM 1274 C C . PHE A 1 163 ? -10.988 0.157 0.479 1.00 96.81 163 PHE A C 1
ATOM 1276 O O . PHE A 1 163 ? -10.486 -0.951 0.677 1.00 96.81 163 PHE A O 1
ATOM 1283 N N . ASN A 1 164 ? -10.734 0.877 -0.612 1.00 96.88 164 ASN A N 1
ATOM 1284 C CA . ASN A 1 164 ? -9.826 0.443 -1.666 1.00 96.88 164 ASN A CA 1
ATOM 1285 C C . ASN A 1 164 ? -8.539 1.257 -1.618 1.00 96.88 164 ASN A C 1
ATOM 1287 O O . ASN A 1 164 ? -8.591 2.482 -1.583 1.00 96.88 164 ASN A O 1
ATOM 1291 N N . VAL A 1 165 ? -7.401 0.573 -1.671 1.00 96.88 165 VAL A N 1
ATOM 1292 C CA . VAL A 1 165 ? -6.079 1.188 -1.797 1.00 96.88 165 VAL A CA 1
ATOM 1293 C C . VAL A 1 165 ? -5.563 0.896 -3.192 1.00 96.88 165 VAL A C 1
ATOM 1295 O O . VAL A 1 165 ? -5.366 -0.266 -3.555 1.00 96.88 165 VAL A O 1
ATOM 1298 N N . THR A 1 166 ? -5.391 1.939 -3.992 1.00 94.44 166 THR A N 1
ATOM 1299 C CA . THR A 1 166 ? -4.858 1.807 -5.355 1.00 94.44 166 THR A CA 1
ATOM 1300 C C . THR A 1 166 ? -3.329 1.814 -5.342 1.00 94.44 166 THR A C 1
ATOM 1302 O O . THR A 1 166 ? -2.728 2.052 -4.302 1.00 94.44 166 THR A O 1
ATOM 1305 N N . ASP A 1 167 ? -2.697 1.486 -6.471 1.00 92.00 167 ASP A N 1
ATOM 1306 C CA . ASP A 1 167 ? -1.235 1.526 -6.640 1.00 92.00 167 ASP A CA 1
ATOM 1307 C C . ASP A 1 167 ? -0.441 0.698 -5.604 1.00 92.00 167 ASP A C 1
ATOM 1309 O O . ASP A 1 167 ? 0.694 0.999 -5.242 1.00 92.00 167 ASP A O 1
ATOM 1313 N N . MET A 1 168 ? -1.032 -0.412 -5.160 1.00 93.00 168 MET A N 1
ATOM 1314 C CA . MET A 1 168 ? -0.353 -1.440 -4.370 1.00 93.00 168 MET A CA 1
ATOM 1315 C C . MET A 1 168 ? 0.567 -2.280 -5.257 1.00 93.00 168 MET A C 1
ATOM 1317 O O . MET A 1 168 ? 0.441 -2.254 -6.477 1.00 93.00 168 MET A O 1
ATOM 1321 N N . GLY A 1 169 ? 1.455 -3.078 -4.665 1.00 89.94 169 GLY A N 1
ATOM 1322 C CA . GLY A 1 169 ? 2.443 -3.873 -5.403 1.00 89.94 169 GLY A CA 1
ATOM 1323 C C . GLY A 1 169 ? 3.642 -3.041 -5.861 1.00 89.94 169 GLY A C 1
ATOM 1324 O O . GLY A 1 169 ? 4.081 -2.150 -5.136 1.00 89.94 169 GLY A O 1
ATOM 1325 N N . LEU A 1 170 ? 4.209 -3.355 -7.031 1.00 86.25 170 LEU A N 1
ATOM 1326 C CA . LEU A 1 170 ? 5.271 -2.553 -7.655 1.00 86.25 170 LEU A CA 1
ATOM 1327 C C . LEU A 1 170 ? 4.673 -1.702 -8.783 1.00 86.25 170 LEU A C 1
ATOM 1329 O O . LEU A 1 170 ? 4.293 -2.239 -9.829 1.00 86.25 170 LEU A O 1
ATOM 1333 N N . VAL A 1 171 ? 4.587 -0.391 -8.550 1.00 80.19 171 VAL A N 1
ATOM 1334 C CA . VAL A 1 171 ? 3.954 0.579 -9.463 1.00 80.19 171 VAL A CA 1
ATOM 1335 C C . VAL A 1 171 ? 4.839 0.898 -10.661 1.00 80.19 171 VAL A C 1
ATOM 1337 O O . VAL A 1 171 ? 4.367 0.888 -11.795 1.00 80.19 171 VAL A O 1
ATOM 1340 N N . ASP A 1 172 ? 6.128 1.118 -10.422 1.00 71.50 172 ASP A N 1
ATOM 1341 C CA . ASP A 1 172 ? 7.115 1.413 -11.458 1.00 71.50 172 ASP A CA 1
ATOM 1342 C C . ASP A 1 172 ? 8.433 0.704 -11.128 1.00 71.50 172 ASP A C 1
ATOM 1344 O O . ASP A 1 172 ? 8.749 0.471 -9.964 1.00 71.50 172 ASP A O 1
ATOM 1348 N N . GLN A 1 173 ? 9.232 0.410 -12.149 1.00 66.38 173 GLN A N 1
ATOM 1349 C CA . GLN A 1 173 ? 10.599 -0.094 -12.002 1.00 66.38 173 GLN A CA 1
ATOM 1350 C C . GLN A 1 173 ? 11.530 0.927 -11.332 1.00 66.38 173 GLN A C 1
ATOM 1352 O O . GLN A 1 173 ? 12.588 0.549 -10.838 1.00 66.38 173 GLN A O 1
ATOM 1357 N N . ALA A 1 174 ? 11.145 2.208 -11.321 1.00 64.50 174 ALA A N 1
ATOM 1358 C CA . ALA A 1 174 ? 11.836 3.256 -10.578 1.00 64.50 174 ALA A CA 1
ATOM 1359 C C . ALA A 1 174 ? 11.489 3.276 -9.077 1.00 64.50 174 ALA A C 1
ATOM 1361 O O . ALA A 1 174 ? 12.233 3.878 -8.303 1.00 64.50 174 ALA A O 1
ATOM 1362 N N . HIS A 1 175 ? 10.382 2.645 -8.661 1.00 70.19 175 HIS A N 1
ATOM 1363 C CA . HIS A 1 175 ? 10.035 2.527 -7.247 1.00 70.19 175 HIS A CA 1
ATOM 1364 C C . HIS A 1 175 ? 10.794 1.371 -6.622 1.00 70.19 175 HIS A C 1
ATOM 1366 O O . HIS A 1 175 ? 10.925 0.287 -7.190 1.00 70.19 175 HIS A O 1
ATOM 1372 N N . CYS A 1 176 ? 11.286 1.629 -5.421 1.00 74.06 176 CYS A N 1
ATOM 1373 C CA . CYS A 1 176 ? 12.242 0.751 -4.772 1.00 74.06 176 CYS A CA 1
ATOM 1374 C C . CYS A 1 176 ? 11.673 -0.162 -3.724 1.00 74.06 176 CYS A C 1
ATOM 1376 O O . CYS A 1 176 ? 12.347 -1.069 -3.232 1.00 74.06 176 CYS A O 1
ATOM 1378 N N . VAL A 1 177 ? 10.405 0.056 -3.431 1.00 82.12 177 VAL A N 1
ATOM 1379 C CA . VAL A 1 177 ? 9.675 -0.743 -2.492 1.00 82.12 177 VAL A CA 1
ATOM 1380 C C . VAL A 1 177 ? 8.420 -1.245 -3.169 1.00 82.12 177 VAL A C 1
ATOM 1382 O O . VAL A 1 177 ? 7.731 -0.515 -3.872 1.00 82.12 177 VAL A O 1
ATOM 1385 N N . ALA A 1 178 ? 8.148 -2.529 -2.974 1.00 86.94 178 ALA A N 1
ATOM 1386 C CA . ALA A 1 178 ? 6.908 -3.130 -3.413 1.00 86.94 178 ALA A CA 1
ATOM 1387 C C . ALA A 1 178 ? 5.955 -3.205 -2.222 1.00 86.94 178 ALA A C 1
ATOM 1389 O O . ALA A 1 178 ? 6.257 -3.841 -1.210 1.00 86.94 178 ALA A O 1
ATOM 1390 N N . ASN A 1 179 ? 4.779 -2.604 -2.360 1.00 92.69 179 ASN A N 1
ATOM 1391 C CA . ASN A 1 179 ? 3.734 -2.611 -1.341 1.00 92.69 179 ASN A CA 1
ATOM 1392 C C . ASN A 1 179 ? 2.841 -3.843 -1.533 1.00 92.69 179 ASN A C 1
ATOM 1394 O O . ASN A 1 179 ? 1.644 -3.745 -1.798 1.00 92.69 179 ASN A O 1
ATOM 1398 N N . ASN A 1 180 ? 3.460 -5.025 -1.482 1.00 92.56 180 ASN A N 1
ATOM 1399 C CA . ASN A 1 180 ? 2.767 -6.297 -1.640 1.00 92.56 180 ASN A CA 1
ATOM 1400 C C . ASN A 1 180 ? 2.073 -6.695 -0.337 1.00 92.56 180 ASN A C 1
ATOM 1402 O O . ASN A 1 180 ? 2.645 -6.629 0.747 1.00 92.56 180 ASN A O 1
ATOM 1406 N N . VAL A 1 181 ? 0.842 -7.167 -0.470 1.00 95.00 181 VAL A N 1
ATOM 1407 C CA . VAL A 1 181 ? 0.023 -7.679 0.632 1.00 95.00 181 VAL A CA 1
ATOM 1408 C C . VAL A 1 181 ? -0.571 -9.014 0.236 1.00 95.00 181 VAL A C 1
ATOM 1410 O O . VAL A 1 181 ? -0.755 -9.247 -0.949 1.00 95.00 181 VAL A O 1
ATOM 1413 N N . ASP A 1 182 ? -0.917 -9.874 1.180 1.00 94.81 182 ASP A N 1
ATOM 1414 C CA . ASP A 1 182 ? -1.592 -11.141 0.906 1.00 94.81 182 ASP A CA 1
ATOM 1415 C C . ASP A 1 182 ? -3.076 -11.053 1.237 1.00 94.81 182 ASP A C 1
ATOM 1417 O O . ASP A 1 182 ? -3.479 -10.397 2.199 1.00 94.81 182 ASP A O 1
ATOM 1421 N N . VAL A 1 183 ? -3.898 -11.709 0.415 1.00 95.50 183 VAL A N 1
ATOM 1422 C CA . VAL A 1 183 ? -5.336 -11.821 0.680 1.00 95.50 183 VAL A CA 1
ATOM 1423 C C . VAL A 1 183 ? -5.531 -12.585 1.986 1.00 95.50 183 VAL A C 1
ATOM 1425 O O . VAL A 1 183 ? -4.802 -13.531 2.266 1.00 95.50 183 VAL A O 1
ATOM 1428 N N . ASP A 1 184 ? -6.531 -12.178 2.763 1.00 94.81 184 ASP A N 1
ATOM 1429 C CA . ASP A 1 184 ? -6.906 -12.761 4.051 1.00 94.81 184 ASP A CA 1
ATOM 1430 C C . ASP A 1 184 ? -5.962 -12.437 5.228 1.00 94.81 184 ASP A C 1
ATOM 1432 O O . ASP A 1 184 ? -6.263 -12.793 6.372 1.00 94.81 184 ASP A O 1
ATOM 1436 N N . SER A 1 185 ? -4.894 -11.672 4.981 1.00 94.50 185 SER A N 1
ATOM 1437 C CA . SER A 1 185 ? -3.909 -11.236 5.979 1.00 94.50 185 SER A CA 1
ATOM 1438 C C . SER A 1 185 ? -4.171 -9.818 6.500 1.00 94.50 185 SER A C 1
ATOM 1440 O O . SER A 1 185 ? -4.825 -8.999 5.847 1.00 94.50 185 SER A O 1
ATOM 1442 N N . HIS A 1 186 ? -3.660 -9.530 7.701 1.00 94.94 186 HIS A N 1
ATOM 1443 C CA . HIS A 1 186 ? -3.766 -8.219 8.348 1.00 94.94 186 HIS A CA 1
ATOM 1444 C C . HIS A 1 186 ? -2.469 -7.421 8.188 1.00 94.94 186 HIS A C 1
ATOM 1446 O O . HIS A 1 186 ? -1.372 -7.974 8.290 1.00 94.94 186 HIS A O 1
ATOM 1452 N N . TYR A 1 187 ? -2.603 -6.115 7.970 1.00 96.81 187 TYR A N 1
ATOM 1453 C CA . TYR A 1 187 ? -1.480 -5.190 7.825 1.00 96.81 187 TYR A CA 1
ATOM 1454 C C . TYR A 1 187 ? -1.791 -3.853 8.496 1.00 96.81 187 TYR A C 1
ATOM 1456 O O . TYR A 1 187 ? -2.952 -3.451 8.622 1.00 96.81 187 TYR A O 1
ATOM 1464 N N . PHE A 1 188 ? -0.733 -3.156 8.897 1.00 96.62 188 PHE A N 1
ATOM 1465 C CA . PHE A 1 188 ? -0.752 -1.724 9.161 1.00 96.62 188 PHE A CA 1
ATOM 1466 C C . PHE A 1 188 ? -0.447 -0.999 7.850 1.00 96.62 188 PHE A C 1
ATOM 1468 O O . PHE A 1 188 ? 0.612 -1.213 7.258 1.00 96.62 188 PHE A O 1
ATOM 1475 N N . PHE A 1 189 ? -1.379 -0.170 7.397 1.00 97.69 189 PHE A N 1
ATOM 1476 C CA . PHE A 1 189 ? -1.292 0.597 6.162 1.00 97.69 189 PHE A CA 1
ATOM 1477 C C . PHE A 1 189 ? -0.971 2.051 6.483 1.00 97.69 189 PHE A C 1
ATOM 1479 O O . PHE A 1 189 ? -1.675 2.676 7.274 1.00 97.69 189 PHE A O 1
ATOM 1486 N N . PHE A 1 190 ? 0.064 2.573 5.840 1.00 97.75 190 PHE A N 1
ATOM 1487 C CA . PHE A 1 190 ? 0.422 3.984 5.791 1.00 97.75 190 PHE A CA 1
ATOM 1488 C C . PHE A 1 190 ? -0.202 4.553 4.523 1.00 97.75 190 PHE A C 1
ATOM 1490 O O . PHE A 1 190 ? 0.123 4.102 3.425 1.00 97.75 190 PHE A O 1
ATOM 1497 N N . LEU A 1 191 ? -1.139 5.482 4.670 1.00 97.69 191 LEU A N 1
ATOM 1498 C CA . LEU A 1 191 ? -1.990 5.951 3.584 1.00 97.69 191 LEU A CA 1
ATOM 1499 C C . LEU A 1 191 ? -1.983 7.476 3.499 1.00 97.69 191 LEU A C 1
ATOM 1501 O O . LEU A 1 191 ? -1.765 8.175 4.489 1.00 97.69 191 LEU A O 1
ATOM 1505 N N . THR A 1 192 ? -2.268 7.968 2.302 1.00 96.81 192 THR A N 1
ATOM 1506 C CA . THR A 1 192 ? -2.531 9.377 2.006 1.00 96.81 192 THR A CA 1
ATOM 1507 C C . THR A 1 192 ? -3.661 9.460 0.984 1.00 96.81 192 THR A C 1
ATOM 1509 O O . THR A 1 192 ? -3.904 8.502 0.237 1.00 96.81 192 THR A O 1
ATOM 1512 N N . TYR A 1 193 ? -4.374 10.581 0.971 1.00 95.31 193 TYR A N 1
ATOM 1513 C CA . TYR A 1 193 ? -5.360 10.858 -0.064 1.00 95.31 193 TYR A CA 1
ATOM 1514 C C . TYR A 1 193 ? -4.681 11.556 -1.240 1.00 95.31 193 TYR A C 1
ATOM 1516 O O . TYR A 1 193 ? -3.920 12.505 -1.071 1.00 95.31 193 TYR A O 1
ATOM 1524 N N . SER A 1 194 ? -4.969 11.082 -2.447 1.00 93.88 194 SER A N 1
ATOM 1525 C CA . SER A 1 194 ? -4.694 11.851 -3.661 1.00 93.88 194 SER A CA 1
ATOM 1526 C C . SER A 1 194 ? -5.641 13.048 -3.784 1.00 93.88 194 SER A C 1
ATOM 1528 O O . SER A 1 194 ? -6.665 13.119 -3.103 1.00 93.88 194 SER A O 1
ATOM 1530 N N . ASP A 1 195 ? -5.348 13.942 -4.730 1.00 91.81 195 ASP A N 1
ATOM 1531 C CA . ASP A 1 195 ? -6.222 15.070 -5.081 1.00 91.81 195 ASP A CA 1
ATOM 1532 C C . ASP A 1 195 ? -7.631 14.627 -5.535 1.00 91.81 195 ASP A C 1
ATOM 1534 O O . ASP A 1 195 ? -8.581 15.402 -5.468 1.00 91.81 195 ASP A O 1
ATOM 1538 N N . GLU A 1 196 ? -7.776 13.376 -5.985 1.00 92.69 196 GLU A N 1
ATOM 1539 C CA . GLU A 1 196 ? -9.047 12.764 -6.397 1.00 92.69 196 GLU A CA 1
ATOM 1540 C C . GLU A 1 196 ? -9.746 12.006 -5.250 1.00 92.69 196 GLU A C 1
ATOM 1542 O O . GLU A 1 196 ? -10.655 11.215 -5.496 1.00 92.69 196 GLU A O 1
ATOM 1547 N N . GLU A 1 197 ? -9.302 12.195 -4.002 1.00 89.81 197 GLU A N 1
ATOM 1548 C CA . GLU A 1 197 ? -9.794 11.501 -2.798 1.00 89.81 197 GLU A CA 1
ATOM 1549 C C . GLU A 1 197 ? -9.639 9.967 -2.850 1.00 89.81 197 GLU A C 1
ATOM 1551 O O . GLU A 1 197 ? -10.261 9.221 -2.091 1.00 89.81 197 GLU A O 1
ATOM 1556 N N . VAL A 1 198 ? -8.758 9.467 -3.720 1.00 93.44 198 VAL A N 1
ATOM 1557 C CA . VAL A 1 198 ? -8.390 8.047 -3.778 1.00 93.44 198 VAL A CA 1
ATOM 1558 C C . VAL A 1 198 ? -7.277 7.768 -2.773 1.00 93.44 198 VAL A C 1
ATOM 1560 O O . VAL A 1 198 ? -6.286 8.501 -2.735 1.00 93.44 198 VAL A O 1
ATOM 1563 N N . LEU A 1 199 ? -7.414 6.687 -1.998 1.00 96.81 199 LEU A N 1
ATOM 1564 C CA . LEU A 1 199 ? -6.381 6.231 -1.069 1.00 96.81 199 LEU A CA 1
ATOM 1565 C C . LEU A 1 199 ? -5.201 5.599 -1.811 1.00 96.81 199 LEU A C 1
ATOM 1567 O O . LEU A 1 199 ? -5.361 4.656 -2.601 1.00 96.81 199 LEU A O 1
ATOM 1571 N N . LEU A 1 200 ? -4.011 6.091 -1.480 1.00 96.06 200 LEU A N 1
ATOM 1572 C CA . LEU A 1 200 ? -2.733 5.632 -2.003 1.00 96.06 200 LEU A CA 1
ATOM 1573 C C . LEU A 1 200 ? -1.805 5.182 -0.867 1.00 96.06 200 LEU A C 1
ATOM 1575 O O . LEU A 1 200 ? -1.873 5.731 0.239 1.00 96.06 200 LEU A O 1
ATOM 1579 N N . PRO A 1 201 ? -0.916 4.205 -1.120 1.00 96.12 201 PRO A N 1
ATOM 1580 C CA . PRO A 1 201 ? 0.154 3.863 -0.198 1.00 96.12 201 PRO A CA 1
ATOM 1581 C C . PRO A 1 201 ? 1.098 5.054 -0.023 1.00 96.12 201 PRO A C 1
ATOM 1583 O O . PRO A 1 201 ? 1.613 5.608 -0.992 1.00 96.12 201 PRO A O 1
ATOM 1586 N N . GLN A 1 202 ? 1.356 5.430 1.227 1.00 95.50 202 GLN A N 1
ATOM 1587 C CA . GLN A 1 202 ? 2.300 6.485 1.566 1.00 95.50 202 GLN A CA 1
ATOM 1588 C C . GLN A 1 202 ? 3.652 5.878 1.950 1.00 95.50 202 GLN A C 1
ATOM 1590 O O . GLN A 1 202 ? 3.830 5.324 3.038 1.00 95.50 202 GLN A O 1
ATOM 1595 N N . GLU A 1 203 ? 4.627 5.999 1.055 1.00 92.38 203 GLU A N 1
ATOM 1596 C CA . GLU A 1 203 ? 6.000 5.571 1.316 1.00 92.38 203 GLU A CA 1
ATOM 1597 C C . GLU A 1 203 ? 6.721 6.616 2.170 1.00 92.38 203 GLU A C 1
ATOM 1599 O O . GLU A 1 203 ? 7.007 7.731 1.733 1.00 92.38 203 GLU A O 1
ATOM 1604 N N . ILE A 1 204 ? 7.026 6.251 3.414 1.00 93.44 204 ILE A N 1
ATOM 1605 C CA . ILE A 1 204 ? 7.756 7.116 4.341 1.00 93.44 204 ILE A CA 1
ATOM 1606 C C . ILE A 1 204 ? 9.215 6.693 4.354 1.00 93.44 204 ILE A C 1
ATOM 1608 O O . ILE A 1 204 ? 9.511 5.530 4.622 1.00 93.44 204 ILE A O 1
ATOM 1612 N N . ASN A 1 205 ? 10.113 7.643 4.086 1.00 91.50 205 ASN A N 1
ATOM 1613 C CA . ASN A 1 205 ? 11.558 7.415 4.067 1.00 91.50 205 ASN A CA 1
ATOM 1614 C C . ASN A 1 205 ? 11.960 6.236 3.159 1.00 91.50 205 ASN A C 1
ATOM 1616 O O . ASN A 1 205 ? 12.748 5.399 3.563 1.00 91.50 205 ASN A O 1
ATOM 1620 N N . GLN A 1 206 ? 11.381 6.132 1.955 1.00 88.12 206 GLN A N 1
ATOM 1621 C CA . GLN A 1 206 ? 11.682 5.042 1.008 1.00 88.12 206 GLN A CA 1
ATOM 1622 C C . GLN A 1 206 ? 11.476 3.632 1.608 1.00 88.12 206 GLN A C 1
ATOM 1624 O O . GLN A 1 206 ? 12.153 2.677 1.231 1.00 88.12 206 GLN A O 1
ATOM 1629 N N . GLN A 1 207 ? 10.545 3.488 2.558 1.00 91.81 207 GLN A N 1
ATOM 1630 C CA . GLN A 1 207 ? 10.140 2.210 3.147 1.00 91.81 207 GLN A CA 1
ATOM 1631 C C . GLN A 1 207 ? 8.696 1.872 2.771 1.00 91.81 207 GLN A C 1
ATOM 1633 O O . GLN A 1 207 ? 7.888 2.750 2.470 1.00 91.81 207 GLN A O 1
ATOM 1638 N N . SER A 1 208 ? 8.366 0.578 2.836 1.00 93.06 208 SER A N 1
ATOM 1639 C CA . SER A 1 208 ? 7.072 0.068 2.372 1.00 93.06 208 SER A CA 1
ATOM 1640 C C . SER A 1 208 ? 5.930 0.692 3.147 1.00 93.06 208 SER A C 1
ATOM 1642 O O . SER A 1 208 ? 5.953 0.697 4.374 1.00 93.06 208 SER A O 1
ATOM 1644 N N . ALA A 1 209 ? 4.892 1.122 2.443 1.00 95.94 209 ALA A N 1
ATOM 1645 C CA . ALA A 1 209 ? 3.672 1.653 3.030 1.00 95.94 209 ALA A CA 1
ATOM 1646 C C . ALA A 1 209 ? 2.847 0.600 3.796 1.00 95.94 209 ALA A C 1
ATOM 1648 O O . ALA A 1 209 ? 1.820 0.932 4.382 1.00 95.94 209 ALA A O 1
ATOM 1649 N N . VAL A 1 210 ? 3.263 -0.670 3.805 1.00 96.38 210 VAL A N 1
ATOM 1650 C CA . VAL A 1 210 ? 2.591 -1.741 4.545 1.00 96.38 210 VAL A CA 1
ATOM 1651 C C . VAL A 1 210 ? 3.540 -2.444 5.504 1.00 96.38 210 VAL A C 1
ATOM 1653 O O . VAL A 1 210 ? 4.678 -2.767 5.170 1.00 96.38 210 VAL A O 1
ATOM 1656 N N . ILE A 1 211 ? 3.055 -2.707 6.716 1.00 95.94 211 ILE A N 1
ATOM 1657 C CA . ILE A 1 211 ? 3.755 -3.511 7.720 1.00 95.94 211 ILE A CA 1
ATOM 1658 C C . ILE A 1 211 ? 2.866 -4.709 8.071 1.00 95.94 211 ILE A C 1
ATOM 1660 O O . ILE A 1 211 ? 1.716 -4.503 8.465 1.00 95.94 211 ILE A O 1
ATOM 1664 N N . PRO A 1 212 ? 3.350 -5.958 7.937 1.00 95.25 212 PRO A N 1
ATOM 1665 C CA . PRO A 1 212 ? 2.556 -7.134 8.269 1.00 95.25 212 PRO A CA 1
ATOM 1666 C C . PRO A 1 212 ? 2.242 -7.185 9.762 1.00 95.25 212 PRO A C 1
ATOM 1668 O O . PRO A 1 212 ? 3.076 -6.844 10.608 1.00 95.25 212 PRO A O 1
ATOM 1671 N N . ASP A 1 213 ? 1.038 -7.644 10.082 1.00 92.94 213 ASP A N 1
ATOM 1672 C CA . ASP A 1 213 ? 0.602 -7.851 11.455 1.00 92.94 213 ASP A CA 1
ATOM 1673 C C . ASP A 1 213 ? 1.177 -9.153 12.027 1.00 92.94 213 ASP A C 1
ATOM 1675 O O . ASP A 1 213 ? 0.623 -10.242 11.868 1.00 92.94 213 ASP A O 1
ATOM 1679 N N . CYS A 1 214 ? 2.315 -9.018 12.699 1.00 91.50 214 CYS A N 1
ATOM 1680 C CA . CYS A 1 214 ? 2.944 -10.066 13.489 1.00 91.50 214 CYS A CA 1
ATOM 1681 C C . CYS A 1 214 ? 3.240 -9.588 14.916 1.00 91.50 214 CYS A C 1
ATOM 1683 O O . CYS A 1 214 ? 3.164 -8.393 15.202 1.00 91.50 214 CYS A O 1
ATOM 1685 N N . GLU A 1 215 ? 3.541 -10.525 15.820 1.00 90.12 215 GLU A N 1
ATOM 1686 C CA . GLU A 1 215 ? 3.675 -10.292 17.268 1.00 90.12 215 GLU A CA 1
ATOM 1687 C C . GLU A 1 215 ? 4.624 -9.127 17.586 1.00 90.12 215 GLU A C 1
ATOM 1689 O O . GLU A 1 215 ? 4.273 -8.225 18.350 1.00 90.12 215 GLU A O 1
ATOM 1694 N N . GLU A 1 216 ? 5.784 -9.101 16.936 1.00 90.88 216 GLU A N 1
ATOM 1695 C CA . GLU A 1 216 ? 6.825 -8.101 17.141 1.00 90.88 216 GLU A CA 1
ATOM 1696 C C . GLU A 1 216 ? 6.387 -6.708 16.661 1.00 90.88 216 GLU A C 1
ATOM 1698 O O . GLU A 1 216 ? 6.482 -5.734 17.409 1.00 90.88 216 GLU A O 1
ATOM 1703 N N . ASN A 1 217 ? 5.832 -6.612 15.448 1.00 92.69 217 ASN A N 1
ATOM 1704 C CA . ASN A 1 217 ? 5.348 -5.342 14.896 1.00 92.69 217 ASN A CA 1
ATOM 1705 C C . ASN A 1 217 ? 4.172 -4.801 15.710 1.00 92.69 217 ASN A C 1
ATOM 1707 O O . ASN A 1 217 ? 4.121 -3.617 16.039 1.00 92.69 217 ASN A O 1
ATOM 1711 N N . ARG A 1 218 ? 3.238 -5.679 16.086 1.00 89.75 218 ARG A N 1
ATOM 1712 C CA . ARG A 1 218 ? 2.075 -5.321 16.896 1.00 89.75 218 ARG A CA 1
ATOM 1713 C C . ARG A 1 218 ? 2.497 -4.773 18.258 1.00 89.75 218 ARG A C 1
ATOM 1715 O O . ARG A 1 218 ? 1.911 -3.800 18.729 1.00 89.75 218 ARG A O 1
ATOM 1722 N N . GLN A 1 219 ? 3.517 -5.367 18.882 1.00 89.38 219 GLN A N 1
ATOM 1723 C CA . GLN A 1 219 ? 4.073 -4.863 20.135 1.00 89.38 219 GLN A CA 1
ATOM 1724 C C . GLN A 1 219 ? 4.715 -3.480 19.961 1.00 89.38 219 GLN A C 1
ATOM 1726 O O . GLN A 1 219 ? 4.576 -2.635 20.846 1.00 89.38 219 GLN A O 1
ATOM 1731 N N . GLU A 1 220 ? 5.380 -3.221 18.839 1.00 90.94 220 GLU A N 1
ATOM 1732 C CA . GLU A 1 220 ? 5.981 -1.913 18.572 1.00 90.94 220 GLU A CA 1
ATOM 1733 C C . GLU A 1 220 ? 4.916 -0.829 18.353 1.00 90.94 220 GLU A C 1
ATOM 1735 O O . GLU A 1 220 ? 4.967 0.222 18.994 1.00 90.94 220 GLU A O 1
ATOM 1740 N N . PHE A 1 221 ? 3.876 -1.118 17.563 1.00 92.50 221 PHE A N 1
ATOM 1741 C CA . PHE A 1 221 ? 2.715 -0.232 17.406 1.00 92.50 221 PHE A CA 1
ATOM 1742 C C . PHE A 1 221 ? 1.988 0.028 18.733 1.00 92.50 221 PHE A C 1
ATOM 1744 O O . PHE A 1 221 ? 1.553 1.152 18.998 1.00 92.50 221 PHE A O 1
ATOM 1751 N N . PHE A 1 222 ? 1.885 -0.987 19.598 1.00 89.25 222 PHE A N 1
ATOM 1752 C CA . PHE A 1 222 ? 1.347 -0.828 20.949 1.00 89.25 222 PHE A CA 1
ATOM 1753 C C . PHE A 1 222 ? 2.186 0.154 21.777 1.00 89.25 222 PHE A C 1
ATOM 1755 O O . PHE A 1 222 ? 1.631 1.011 22.462 1.00 89.25 222 PHE A O 1
ATOM 1762 N N . ARG A 1 223 ? 3.521 0.050 21.708 1.00 88.50 223 ARG A N 1
ATOM 1763 C CA . ARG A 1 223 ? 4.452 0.878 22.491 1.00 88.50 223 ARG A CA 1
ATOM 1764 C C . ARG A 1 223 ? 4.521 2.325 22.013 1.00 88.50 223 ARG A C 1
ATOM 1766 O O . ARG A 1 223 ? 4.498 3.220 22.851 1.00 88.50 223 ARG A O 1
ATOM 1773 N N . CYS A 1 224 ? 4.639 2.559 20.707 1.00 87.69 224 CYS A N 1
ATOM 1774 C CA . CYS A 1 224 ? 4.863 3.907 20.176 1.00 87.69 224 CYS A CA 1
ATOM 1775 C C . CYS A 1 224 ? 3.583 4.725 20.030 1.00 87.69 224 CYS A C 1
ATOM 1777 O O . CYS A 1 224 ? 3.609 5.947 20.153 1.00 87.69 224 CYS A O 1
ATOM 1779 N N . CYS A 1 225 ? 2.486 4.050 19.694 1.00 83.38 225 CYS A N 1
ATOM 1780 C CA . CYS A 1 225 ? 1.415 4.672 18.928 1.00 83.38 225 CYS A CA 1
ATOM 1781 C C . CYS A 1 225 ? 0.023 4.348 19.485 1.00 83.38 225 CYS A C 1
ATOM 1783 O O . CYS A 1 225 ? -0.982 4.684 18.869 1.00 83.38 225 CYS A O 1
ATOM 1785 N N . GLY A 1 226 ? -0.049 3.694 20.650 1.00 72.88 226 GLY A N 1
ATOM 1786 C CA . GLY A 1 226 ? -1.312 3.433 21.336 1.00 72.88 226 GLY A CA 1
ATOM 1787 C C . GLY A 1 226 ? -2.231 2.456 20.599 1.00 72.88 226 GLY A C 1
ATOM 1788 O O . GLY A 1 226 ? -3.448 2.529 20.755 1.00 72.88 226 GLY A O 1
ATOM 1789 N N . PHE A 1 227 ? -1.679 1.529 19.807 1.00 78.44 227 PHE A N 1
ATOM 1790 C CA . PHE A 1 227 ? -2.448 0.421 19.233 1.00 78.44 227 PHE A CA 1
ATOM 1791 C C . PHE A 1 227 ? -2.859 -0.560 20.341 1.00 78.44 227 PHE A C 1
ATOM 1793 O O . PHE A 1 227 ? -2.207 -1.579 20.568 1.00 78.44 227 PHE A O 1
ATOM 1800 N N . TYR A 1 228 ? -3.912 -0.236 21.094 1.00 73.38 228 TYR A N 1
ATOM 1801 C CA . TYR A 1 228 ? -4.361 -1.076 22.200 1.00 73.38 228 TYR A CA 1
ATOM 1802 C C . TYR A 1 228 ? -5.317 -2.178 21.710 1.00 73.38 228 TYR A C 1
ATOM 1804 O O . TYR A 1 228 ? -6.317 -1.868 21.054 1.00 73.38 228 TYR A O 1
ATOM 1812 N N . PRO A 1 229 ? -5.110 -3.444 22.135 1.00 64.81 229 PRO A N 1
ATOM 1813 C CA . PRO A 1 229 ? -6.009 -4.570 21.853 1.00 64.81 229 PRO A CA 1
ATOM 1814 C C . PRO A 1 229 ? -7.451 -4.365 22.347 1.00 64.81 229 PRO A C 1
ATOM 1816 O O . PRO A 1 229 ? -8.365 -5.118 22.014 1.00 64.81 229 PRO A O 1
ATOM 1819 N N . THR A 1 230 ? -7.648 -3.387 23.230 1.00 64.31 230 THR A N 1
ATOM 1820 C CA . THR A 1 230 ? -8.947 -3.028 23.792 1.00 64.31 230 THR A CA 1
ATOM 1821 C C . THR A 1 230 ? -9.804 -2.233 22.812 1.00 64.31 230 THR A C 1
ATOM 1823 O O . THR A 1 230 ? -11.021 -2.401 22.832 1.00 64.31 230 THR A O 1
ATOM 1826 N N . PHE A 1 231 ? -9.189 -1.400 21.964 1.00 71.00 231 PHE A N 1
ATOM 1827 C CA . PHE A 1 231 ? -9.884 -0.603 20.945 1.00 71.00 231 PHE A CA 1
ATOM 1828 C C . PHE A 1 231 ? -9.870 -1.316 19.598 1.00 71.00 231 PHE A C 1
ATOM 1830 O O . PHE A 1 231 ? -10.908 -1.493 18.967 1.00 71.00 231 PHE A O 1
ATOM 1837 N N . CYS A 1 232 ? -8.705 -1.823 19.215 1.00 75.31 232 CYS A N 1
ATOM 1838 C CA . CYS A 1 232 ? -8.547 -2.699 18.074 1.00 75.31 232 CYS A CA 1
ATOM 1839 C C . CYS A 1 232 ? -8.674 -4.124 18.611 1.00 75.31 232 CYS A C 1
ATOM 1841 O O . CYS A 1 232 ? -7.756 -4.567 19.281 1.00 75.31 232 CYS A O 1
ATOM 1843 N N . ARG A 1 233 ? -9.785 -4.843 18.403 1.00 72.50 233 ARG A N 1
ATOM 1844 C CA . ARG A 1 233 ? -9.909 -6.249 18.847 1.00 72.50 233 ARG A CA 1
ATOM 1845 C C . ARG A 1 233 ? -9.363 -7.192 17.773 1.00 72.50 233 ARG A C 1
ATOM 1847 O O . ARG A 1 233 ? -10.141 -7.585 16.899 1.00 72.50 233 ARG A O 1
ATOM 1854 N N . PRO A 1 234 ? -8.074 -7.584 17.792 1.00 68.56 234 PRO A N 1
ATOM 1855 C CA . PRO A 1 234 ? -7.596 -8.530 16.813 1.00 68.56 234 PRO A CA 1
ATOM 1856 C C . PRO A 1 234 ? -8.234 -9.902 17.021 1.00 68.56 234 PRO A C 1
ATOM 1858 O O . PRO A 1 234 ? -8.386 -10.346 18.165 1.00 68.56 234 PRO A O 1
ATOM 1861 N N . PRO A 1 235 ? -8.607 -10.599 15.937 1.00 66.38 235 PRO A N 1
ATOM 1862 C CA . PRO A 1 235 ? -9.032 -11.981 16.037 1.00 66.38 235 PRO A CA 1
ATOM 1863 C C . PRO A 1 235 ? -7.815 -12.840 16.415 1.00 66.38 235 PRO A C 1
ATOM 1865 O O . PRO A 1 235 ? -6.990 -13.180 15.575 1.00 66.38 235 PRO A O 1
ATOM 1868 N N . GLY A 1 236 ? -7.696 -13.175 17.701 1.00 72.12 236 GLY A N 1
ATOM 1869 C CA . GLY A 1 236 ? -6.652 -14.064 18.215 1.00 72.12 236 GLY A CA 1
ATOM 1870 C C . GLY A 1 236 ? -5.256 -13.438 18.362 1.00 72.12 236 GLY A C 1
ATOM 1871 O O . GLY A 1 236 ? -5.065 -12.219 18.318 1.00 72.12 236 GLY A O 1
ATOM 1872 N N . GLY A 1 237 ? -4.266 -14.305 18.597 1.00 70.69 237 GLY A N 1
ATOM 1873 C CA . GLY A 1 237 ? -2.851 -13.928 18.669 1.00 70.69 237 GLY A CA 1
ATOM 1874 C C . GLY A 1 237 ? -2.274 -13.660 17.279 1.00 70.69 237 GLY A C 1
ATOM 1875 O O . GLY A 1 237 ? -2.628 -14.346 16.323 1.00 70.69 237 GLY A O 1
ATOM 1876 N N . ALA A 1 238 ? -1.397 -12.659 17.161 1.00 76.75 238 ALA A N 1
ATOM 1877 C CA . ALA A 1 238 ? -0.649 -12.435 15.927 1.00 76.75 238 ALA A CA 1
ATOM 1878 C C . ALA A 1 238 ? 0.276 -13.635 15.661 1.00 76.75 238 ALA A C 1
ATOM 1880 O O . ALA A 1 238 ? 0.830 -14.181 16.622 1.00 76.75 238 ALA A O 1
ATOM 1881 N N . PRO A 1 239 ? 0.502 -14.035 14.400 1.00 84.56 239 PRO A N 1
ATOM 1882 C CA . PRO A 1 239 ? 1.608 -14.930 14.095 1.00 84.56 239 PRO A CA 1
ATOM 1883 C C . PRO A 1 239 ? 2.936 -14.249 14.460 1.00 84.56 239 PRO A C 1
ATOM 1885 O O . PRO A 1 239 ? 3.047 -13.023 14.436 1.00 84.56 239 PRO A O 1
ATOM 1888 N N . ARG A 1 240 ? 3.970 -15.034 14.767 1.00 84.50 240 ARG A N 1
ATOM 1889 C CA . ARG A 1 240 ? 5.335 -14.492 14.835 1.00 84.50 240 ARG A CA 1
ATOM 1890 C C . ARG A 1 240 ? 5.765 -14.021 13.458 1.00 84.50 240 ARG A C 1
ATOM 1892 O O . ARG A 1 240 ? 5.383 -14.643 12.461 1.00 84.50 240 ARG A O 1
ATOM 1899 N N . CYS A 1 241 ? 6.558 -12.955 13.392 1.00 82.00 241 CYS A N 1
ATOM 1900 C CA . CYS A 1 241 ? 7.056 -12.491 12.107 1.00 82.00 241 CYS A CA 1
ATOM 1901 C C . CYS A 1 241 ? 7.849 -13.624 11.445 1.00 82.00 241 CYS A C 1
ATOM 1903 O O . CYS A 1 241 ? 8.668 -14.294 12.085 1.00 82.00 241 CYS A O 1
ATOM 1905 N N . ALA A 1 242 ? 7.590 -13.862 10.159 1.00 78.06 242 ALA A N 1
ATOM 1906 C CA . ALA A 1 242 ? 8.385 -14.816 9.412 1.00 78.06 242 ALA A CA 1
ATOM 1907 C C . ALA A 1 242 ? 9.854 -14.377 9.473 1.00 78.06 242 ALA A C 1
ATOM 1909 O O . ALA A 1 242 ? 10.167 -13.198 9.305 1.00 78.06 242 ALA A O 1
ATOM 1910 N N . ALA A 1 243 ? 10.767 -15.333 9.651 1.00 58.03 243 ALA A N 1
ATOM 1911 C CA . ALA A 1 243 ? 12.191 -15.121 9.409 1.00 58.03 243 ALA A CA 1
ATOM 1912 C C . ALA A 1 243 ? 12.453 -15.016 7.893 1.00 58.03 243 ALA A C 1
ATOM 1914 O O . ALA A 1 243 ? 13.304 -15.699 7.333 1.00 58.03 243 ALA A O 1
ATOM 1915 N N . THR A 1 244 ? 11.650 -14.234 7.178 1.00 43.31 244 THR A N 1
ATOM 1916 C CA . THR A 1 244 ? 11.900 -13.892 5.787 1.00 43.31 244 THR A CA 1
ATOM 1917 C C . THR A 1 244 ? 13.125 -12.996 5.757 1.00 43.31 244 THR A C 1
ATOM 1919 O O . THR A 1 244 ? 13.193 -12.030 6.509 1.00 43.31 244 THR A O 1
ATOM 1922 N N . GLY A 1 245 ? 14.082 -13.293 4.876 1.00 36.84 245 GLY A N 1
ATOM 1923 C CA . GLY A 1 245 ? 15.289 -12.491 4.633 1.00 36.84 245 GLY A CA 1
ATOM 1924 C C . GLY A 1 245 ? 15.031 -11.082 4.084 1.00 36.84 245 GLY A C 1
ATOM 1925 O O . GLY A 1 245 ? 15.928 -10.490 3.496 1.00 36.84 245 GLY A O 1
ATOM 1926 N N . GLN A 1 246 ? 13.825 -10.546 4.265 1.00 42.19 246 GLN A N 1
ATOM 1927 C CA . GLN A 1 246 ? 13.579 -9.120 4.228 1.00 42.19 246 GLN A CA 1
ATOM 1928 C C . GLN A 1 246 ? 14.038 -8.612 5.598 1.00 42.19 246 GLN A C 1
ATOM 1930 O O . GLN A 1 246 ? 13.383 -8.926 6.597 1.00 42.19 246 GLN A O 1
ATOM 1935 N N . PRO A 1 247 ? 15.211 -7.957 5.686 1.00 37.53 247 PRO A N 1
ATOM 1936 C CA . PRO A 1 247 ? 15.723 -7.497 6.963 1.00 37.53 247 PRO A CA 1
ATOM 1937 C C . PRO A 1 247 ? 14.619 -6.666 7.590 1.00 37.53 247 PRO A C 1
ATOM 1939 O O . PRO A 1 247 ? 14.107 -5.763 6.939 1.00 37.53 247 PRO A O 1
ATOM 1942 N N . ASN A 1 248 ? 14.223 -7.001 8.816 1.00 45.19 248 ASN A N 1
ATOM 1943 C CA . ASN A 1 248 ? 13.530 -6.033 9.638 1.00 45.19 248 ASN A CA 1
ATOM 1944 C C . ASN A 1 248 ? 14.528 -4.874 9.791 1.00 45.19 248 ASN A C 1
ATOM 1946 O O . ASN A 1 248 ? 15.528 -5.060 10.495 1.00 45.19 248 ASN A O 1
ATOM 1950 N N . PRO A 1 249 ? 14.349 -3.739 9.086 1.00 49.56 249 PRO A N 1
ATOM 1951 C CA . PRO A 1 249 ? 15.311 -2.650 9.171 1.00 49.56 249 PRO A CA 1
ATOM 1952 C C . PRO A 1 249 ? 15.290 -2.027 10.577 1.00 49.56 249 PRO A C 1
ATOM 1954 O O . PRO A 1 249 ? 16.205 -1.297 10.937 1.00 49.56 249 PRO A O 1
ATOM 1957 N N . ASP A 1 250 ? 14.287 -2.385 11.389 1.00 50.59 250 ASP A N 1
ATOM 1958 C CA . ASP A 1 250 ? 14.041 -1.860 12.724 1.00 50.59 250 ASP A CA 1
ATOM 1959 C C . ASP A 1 250 ? 14.745 -2.662 13.830 1.00 50.59 250 ASP A C 1
ATOM 1961 O O . ASP A 1 250 ? 14.583 -2.353 15.012 1.00 50.59 250 ASP A O 1
ATOM 1965 N N . LYS A 1 251 ? 15.544 -3.691 13.496 1.00 42.38 251 LYS A N 1
ATOM 1966 C CA . LYS A 1 251 ? 16.436 -4.320 14.478 1.00 42.38 251 LYS A CA 1
ATOM 1967 C C . LYS A 1 251 ? 17.801 -3.627 14.419 1.00 42.38 251 LYS A C 1
ATOM 1969 O O . LYS A 1 251 ? 18.605 -4.002 13.565 1.00 42.38 251 LYS A O 1
ATOM 1974 N N . PRO A 1 252 ? 18.119 -2.679 15.326 1.00 40.03 252 PRO A N 1
ATOM 1975 C CA . PRO A 1 252 ? 19.490 -2.217 15.456 1.00 40.03 252 PRO A CA 1
ATOM 1976 C C . PRO A 1 252 ? 20.354 -3.443 15.733 1.00 40.03 252 PRO A C 1
ATOM 1978 O O . PRO A 1 252 ? 20.073 -4.230 16.645 1.00 40.03 252 PRO A O 1
ATOM 1981 N N . THR A 1 253 ? 21.376 -3.640 14.907 1.00 40.78 253 THR A N 1
ATOM 1982 C CA . THR A 1 253 ? 22.406 -4.647 15.128 1.00 40.78 253 THR A CA 1
ATOM 1983 C C . THR A 1 253 ? 22.956 -4.407 16.528 1.00 40.78 253 THR A C 1
ATOM 1985 O O . THR A 1 253 ? 23.704 -3.457 16.749 1.00 40.78 253 THR A O 1
ATOM 1988 N N . GLN A 1 254 ? 22.550 -5.224 17.503 1.00 38.88 254 GLN A N 1
ATOM 1989 C CA . GLN A 1 254 ? 23.174 -5.250 18.820 1.00 38.88 254 GLN A CA 1
ATOM 1990 C C . GLN A 1 254 ? 24.583 -5.807 18.625 1.00 38.88 254 GLN A C 1
ATOM 1992 O O . GLN A 1 254 ? 24.833 -7.004 18.750 1.00 38.88 254 GLN A O 1
ATOM 1997 N N . GLY A 1 255 ? 25.491 -4.917 18.227 1.00 34.84 255 GLY A N 1
ATOM 1998 C CA . GLY A 1 255 ? 26.920 -5.132 18.284 1.00 34.84 255 GLY A CA 1
ATOM 1999 C C . GLY A 1 255 ? 27.298 -5.361 19.737 1.00 34.84 255 GLY A C 1
ATOM 2000 O O . GLY A 1 255 ? 26.961 -4.568 20.617 1.00 34.84 255 GLY A O 1
ATOM 2001 N N . ALA A 1 256 ? 27.949 -6.496 19.964 1.00 34.97 256 ALA A N 1
ATOM 2002 C CA . ALA A 1 256 ? 28.546 -6.876 21.226 1.00 34.97 256 ALA A CA 1
ATOM 2003 C C . ALA A 1 256 ? 29.352 -5.717 21.835 1.00 34.97 256 ALA A C 1
ATOM 2005 O O . ALA A 1 256 ? 30.024 -4.963 21.132 1.00 34.97 256 ALA A O 1
ATOM 2006 N N . GLY A 1 257 ? 29.242 -5.589 23.156 1.00 35.75 257 GLY A N 1
ATOM 2007 C CA . GLY A 1 257 ? 29.774 -4.481 23.932 1.00 35.75 257 GLY A CA 1
ATOM 2008 C C . GLY A 1 257 ? 31.260 -4.193 23.720 1.00 35.75 257 GLY A C 1
ATOM 2009 O O . GLY A 1 257 ? 32.097 -5.085 23.605 1.00 35.75 257 GLY A O 1
ATOM 2010 N N . GLY A 1 258 ? 31.563 -2.901 23.770 1.00 28.86 258 GLY A N 1
ATOM 2011 C CA . GLY A 1 258 ? 32.904 -2.343 23.822 1.00 28.86 258 GLY A CA 1
ATOM 2012 C C . GLY A 1 258 ? 32.811 -0.867 24.186 1.00 28.86 258 GLY A C 1
ATOM 2013 O O . GLY A 1 258 ? 32.691 -0.012 23.319 1.00 28.86 258 GLY A O 1
ATOM 2014 N N . VAL A 1 259 ? 32.796 -0.589 25.488 1.00 38.72 259 VAL A N 1
ATOM 2015 C CA . VAL A 1 259 ? 32.975 0.746 26.078 1.00 38.72 259 VAL A CA 1
ATOM 2016 C C . VAL A 1 259 ? 34.322 1.320 25.628 1.00 38.72 259 VAL A C 1
ATOM 2018 O O . VAL A 1 259 ? 35.296 0.582 25.707 1.00 38.72 259 VAL A O 1
ATOM 2021 N N . ILE A 1 260 ? 34.380 2.600 25.220 1.00 31.45 260 ILE A N 1
ATOM 2022 C CA . ILE A 1 260 ? 35.495 3.574 25.390 1.00 31.45 260 ILE A CA 1
ATOM 2023 C C . ILE A 1 260 ? 35.039 4.956 24.838 1.00 31.45 260 ILE A C 1
ATOM 2025 O O . ILE A 1 260 ? 34.154 4.997 23.983 1.00 31.45 260 ILE A O 1
ATOM 2029 N N . PRO A 1 261 ? 35.530 6.092 25.384 1.00 36.59 261 PRO A N 1
ATOM 2030 C CA . PRO A 1 261 ? 34.758 7.324 25.528 1.00 36.59 261 PRO A CA 1
ATOM 2031 C C . PRO A 1 261 ? 34.990 8.376 24.432 1.00 36.59 261 PRO A C 1
ATOM 2033 O O . PRO A 1 261 ? 35.938 8.321 23.654 1.00 36.59 261 PRO A O 1
ATOM 2036 N N . GLN A 1 262 ? 34.094 9.367 24.439 1.00 38.91 262 GLN A N 1
ATOM 2037 C CA . GLN A 1 262 ? 34.092 10.571 23.607 1.00 38.91 262 GLN A CA 1
ATOM 2038 C C . GLN A 1 262 ? 35.420 11.341 23.654 1.00 38.91 262 GLN A C 1
ATOM 2040 O O . GLN A 1 262 ? 35.999 11.552 24.720 1.00 38.91 262 GLN A O 1
ATOM 2045 N N . THR A 1 263 ? 35.855 11.858 22.503 1.00 27.92 263 THR A N 1
ATOM 2046 C CA . THR A 1 263 ? 36.803 12.977 22.416 1.00 27.92 263 THR A CA 1
ATOM 2047 C C . THR A 1 263 ? 36.444 13.867 21.221 1.00 27.92 263 THR A C 1
ATOM 2049 O O . THR A 1 263 ? 35.945 13.411 20.197 1.00 27.92 263 THR A O 1
ATOM 2052 N N . THR A 1 264 ? 36.639 15.157 21.448 1.00 37.81 264 THR A N 1
ATOM 2053 C CA . THR A 1 264 ? 36.271 16.369 20.708 1.00 37.81 264 THR A CA 1
ATOM 2054 C C . THR A 1 264 ? 36.856 16.527 19.288 1.00 37.81 264 THR A C 1
ATOM 2056 O O . THR A 1 264 ? 37.973 16.092 19.038 1.00 37.81 264 THR A O 1
ATOM 2059 N N . THR A 1 265 ? 36.083 17.224 18.432 1.00 34.62 265 THR A N 1
ATOM 2060 C CA . THR A 1 265 ? 36.376 18.070 17.228 1.00 34.62 265 THR A CA 1
ATOM 2061 C C . THR A 1 265 ? 37.844 18.350 16.839 1.00 34.62 265 THR A C 1
ATOM 2063 O O . THR A 1 265 ? 38.651 18.541 17.750 1.00 34.62 265 THR A O 1
ATOM 2066 N N . PRO A 1 266 ? 38.199 18.521 15.531 1.00 42.56 266 PRO A N 1
ATOM 2067 C CA . PRO A 1 266 ? 37.801 19.708 14.732 1.00 42.56 266 PRO A CA 1
ATOM 2068 C C . PRO A 1 266 ? 37.643 19.538 13.193 1.00 42.56 266 PRO A C 1
ATOM 2070 O O . PRO A 1 266 ? 37.814 18.460 12.634 1.00 42.56 266 PRO A O 1
ATOM 2073 N N . ASP A 1 267 ? 37.275 20.662 12.565 1.00 33.31 267 ASP A N 1
ATOM 2074 C CA . ASP A 1 267 ? 37.105 21.018 11.144 1.00 33.31 267 ASP A CA 1
ATOM 2075 C C . ASP A 1 267 ? 37.921 20.256 10.076 1.00 33.31 267 ASP A C 1
ATOM 2077 O O . ASP A 1 267 ? 39.100 19.966 10.271 1.00 33.31 267 ASP A O 1
ATOM 2081 N N . ALA A 1 268 ? 37.331 20.112 8.872 1.00 34.56 268 ALA A N 1
ATOM 2082 C CA . ALA A 1 268 ? 37.792 20.760 7.623 1.00 34.56 268 ALA A CA 1
ATOM 2083 C C . ALA A 1 268 ? 37.604 19.926 6.322 1.00 34.56 268 ALA A C 1
ATOM 2085 O O . ALA A 1 268 ? 37.968 18.760 6.236 1.00 34.56 268 ALA A O 1
ATOM 2086 N N . ILE A 1 269 ? 37.161 20.646 5.278 1.00 34.59 269 ILE A N 1
ATOM 2087 C CA . ILE A 1 269 ? 37.492 20.510 3.841 1.00 34.59 269 ILE A CA 1
ATOM 2088 C C . ILE A 1 269 ? 36.774 19.434 2.993 1.00 34.59 269 ILE A C 1
ATOM 2090 O O . ILE A 1 269 ? 37.138 18.267 2.912 1.00 34.59 269 ILE A O 1
ATOM 2094 N N . SER A 1 270 ? 35.801 19.957 2.237 1.00 44.56 270 SER A N 1
ATOM 2095 C CA . SER A 1 270 ? 35.521 19.727 0.810 1.00 44.56 270 SER A CA 1
ATOM 2096 C C . SER A 1 270 ? 36.531 18.865 0.033 1.00 44.56 270 SER A C 1
ATOM 2098 O O . SER A 1 270 ? 37.659 19.285 -0.224 1.00 44.56 270 SER A O 1
ATOM 2100 N N . ALA A 1 271 ? 36.070 17.720 -0.473 1.00 34.00 271 ALA A N 1
ATOM 2101 C CA . ALA A 1 271 ? 36.681 17.041 -1.609 1.00 34.00 271 ALA A CA 1
ATOM 2102 C C . ALA A 1 271 ? 35.581 16.541 -2.555 1.00 34.00 271 ALA A C 1
ATOM 2104 O O . ALA A 1 271 ? 34.722 15.746 -2.178 1.00 34.00 271 ALA A O 1
ATOM 2105 N N . ALA A 1 272 ? 35.603 17.039 -3.791 1.00 42.47 272 ALA A N 1
ATOM 2106 C CA . ALA A 1 272 ? 34.785 16.536 -4.886 1.00 42.47 272 ALA A CA 1
ATOM 2107 C C . ALA A 1 272 ? 35.222 15.105 -5.257 1.00 42.47 272 ALA A C 1
ATOM 2109 O O . ALA A 1 272 ? 36.429 14.857 -5.339 1.00 42.47 272 ALA A O 1
ATOM 2110 N N . PRO A 1 273 ? 34.301 14.166 -5.540 1.00 40.41 273 PRO A N 1
ATOM 2111 C CA . PRO A 1 273 ? 34.689 12.870 -6.067 1.00 40.41 273 PRO A CA 1
ATOM 2112 C C . PRO A 1 273 ? 35.081 13.020 -7.540 1.00 40.41 273 PRO A C 1
ATOM 2114 O O . PRO A 1 273 ? 34.294 13.438 -8.393 1.00 40.41 273 PRO A O 1
ATOM 2117 N N . SER A 1 274 ? 36.337 12.689 -7.824 1.00 40.47 274 SER A N 1
ATOM 2118 C CA . SER A 1 274 ? 36.861 12.507 -9.168 1.00 40.47 274 SER A CA 1
ATOM 2119 C C . SER A 1 274 ? 36.100 11.384 -9.880 1.00 40.47 274 SER A C 1
ATOM 2121 O O . SER A 1 274 ? 35.780 10.353 -9.288 1.00 40.47 274 SER A O 1
ATOM 2123 N N . LEU A 1 275 ? 35.819 11.580 -11.174 1.00 43.41 275 LEU A N 1
ATOM 2124 C CA . LEU A 1 275 ? 35.375 10.512 -12.069 1.00 43.41 275 LEU A CA 1
ATOM 2125 C C . LEU A 1 275 ? 36.481 9.450 -12.157 1.00 43.41 275 LEU A C 1
ATOM 2127 O O . LEU A 1 275 ? 37.349 9.508 -13.027 1.00 43.41 275 LEU A O 1
ATOM 2131 N N . ALA A 1 276 ? 36.455 8.474 -11.257 1.00 43.66 276 ALA A N 1
ATOM 2132 C CA . ALA A 1 276 ? 37.195 7.241 -11.429 1.00 43.66 276 ALA A CA 1
ATOM 2133 C C . ALA A 1 276 ? 36.437 6.391 -12.455 1.00 43.66 276 ALA A C 1
ATOM 2135 O O . ALA A 1 276 ? 35.434 5.746 -12.148 1.00 43.66 276 ALA A O 1
ATOM 2136 N N . THR A 1 277 ? 36.894 6.421 -13.705 1.00 48.09 277 THR A N 1
ATOM 2137 C CA . THR A 1 277 ? 36.530 5.405 -14.691 1.00 48.09 277 THR A CA 1
ATOM 2138 C C . THR A 1 277 ? 36.896 4.034 -14.116 1.00 48.09 277 THR A C 1
ATOM 2140 O O . THR A 1 277 ? 38.029 3.850 -13.664 1.00 48.09 277 THR A O 1
ATOM 2143 N N . PRO A 1 278 ? 35.969 3.059 -14.095 1.00 56.69 278 PRO A N 1
ATOM 2144 C CA . PRO A 1 278 ? 36.267 1.752 -13.536 1.00 56.69 278 PRO A CA 1
ATOM 2145 C C . PRO A 1 278 ? 37.442 1.132 -14.311 1.00 56.69 278 PRO A C 1
ATOM 2147 O O . PRO A 1 278 ? 37.453 1.199 -15.545 1.00 56.69 278 PRO A O 1
ATOM 2150 N N . PRO A 1 279 ? 38.423 0.510 -13.629 1.00 58.12 279 PRO A N 1
ATOM 2151 C CA . PRO A 1 279 ? 39.661 0.011 -14.244 1.00 58.12 279 PRO A CA 1
ATOM 2152 C C . PRO A 1 279 ? 39.408 -0.995 -15.380 1.00 58.12 279 PRO A C 1
ATOM 2154 O O . PRO A 1 279 ? 40.226 -1.147 -16.285 1.00 58.12 279 PRO A O 1
ATOM 2157 N N . ILE A 1 280 ? 38.228 -1.620 -15.382 1.00 56.69 280 ILE A N 1
ATOM 2158 C CA . ILE A 1 280 ? 37.760 -2.541 -16.419 1.00 56.69 280 ILE A CA 1
ATOM 2159 C C . ILE A 1 280 ? 37.562 -1.823 -17.764 1.00 56.69 280 ILE A C 1
ATOM 2161 O O . ILE A 1 280 ? 37.946 -2.357 -18.801 1.00 56.69 280 ILE A O 1
ATOM 2165 N N . LEU A 1 281 ? 37.032 -0.593 -17.773 1.00 52.78 281 LEU A N 1
ATOM 2166 C CA . LEU A 1 281 ? 36.801 0.152 -19.017 1.00 52.78 281 LEU A CA 1
ATOM 2167 C C . LEU A 1 281 ? 38.122 0.555 -19.688 1.00 52.78 281 LEU A C 1
ATOM 2169 O O . LEU A 1 281 ? 38.234 0.539 -20.912 1.00 52.78 281 LEU A O 1
ATOM 2173 N N . LEU A 1 282 ? 39.132 0.879 -18.876 1.00 61.25 282 LEU A N 1
ATOM 2174 C CA . LEU A 1 282 ? 40.466 1.260 -19.338 1.00 61.25 282 LEU A CA 1
ATOM 2175 C C . LEU A 1 282 ? 41.235 0.051 -19.888 1.00 61.25 282 LEU A C 1
ATOM 2177 O O . LEU A 1 282 ? 41.881 0.161 -20.927 1.00 61.25 282 LEU A O 1
ATOM 2181 N N . ALA A 1 283 ? 41.090 -1.118 -19.258 1.00 64.06 283 ALA A N 1
ATOM 2182 C CA . ALA A 1 283 ? 41.638 -2.376 -19.762 1.00 64.06 283 ALA A CA 1
ATOM 2183 C C . ALA A 1 283 ? 41.003 -2.800 -21.099 1.00 64.06 283 ALA A C 1
ATOM 2185 O O . ALA A 1 283 ? 41.720 -3.192 -22.019 1.00 64.06 283 ALA A O 1
ATOM 2186 N N . VAL A 1 284 ? 39.678 -2.668 -21.244 1.00 65.94 284 VAL A N 1
ATOM 2187 C CA . VAL A 1 284 ? 38.978 -2.987 -22.501 1.00 65.94 284 VAL A CA 1
ATOM 2188 C C . VAL A 1 284 ? 39.365 -2.008 -23.613 1.00 65.94 284 VAL A C 1
ATOM 2190 O O . VAL A 1 284 ? 39.645 -2.444 -24.728 1.00 65.94 284 VAL A O 1
ATOM 2193 N N . ALA A 1 285 ? 39.461 -0.708 -23.317 1.00 66.69 285 ALA A N 1
ATOM 2194 C CA . ALA A 1 285 ? 39.906 0.295 -24.284 1.00 66.69 285 ALA A CA 1
ATOM 2195 C C . ALA A 1 285 ? 41.371 0.087 -24.716 1.00 66.69 285 ALA A C 1
ATOM 2197 O O . ALA A 1 285 ? 41.679 0.189 -25.903 1.00 66.69 285 ALA A O 1
ATOM 2198 N N . ALA A 1 286 ? 42.264 -0.262 -23.783 1.00 68.88 286 ALA A N 1
ATOM 2199 C CA . ALA A 1 286 ? 43.667 -0.553 -24.079 1.00 68.88 286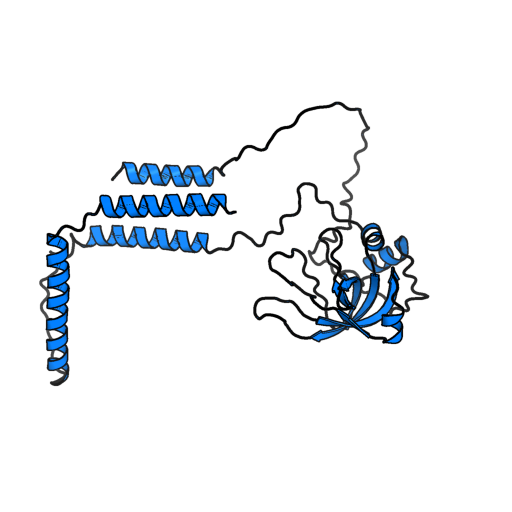 ALA A CA 1
ATOM 2200 C C . ALA A 1 286 ? 43.833 -1.828 -24.922 1.00 68.88 286 ALA A C 1
ATOM 2202 O O . ALA A 1 286 ? 44.614 -1.835 -25.873 1.00 68.88 286 ALA A O 1
ATOM 2203 N N . ALA A 1 287 ? 43.062 -2.882 -24.632 1.00 68.62 287 ALA A N 1
ATOM 2204 C CA . ALA A 1 287 ? 43.051 -4.102 -25.436 1.00 68.62 287 ALA A CA 1
ATOM 2205 C C . ALA A 1 287 ? 42.533 -3.839 -26.861 1.00 68.62 287 ALA A C 1
ATOM 2207 O O . ALA A 1 287 ? 43.120 -4.325 -27.826 1.00 68.62 287 ALA A O 1
ATOM 2208 N N . PHE A 1 288 ? 41.490 -3.012 -27.007 1.00 64.38 288 PHE A N 1
ATOM 2209 C CA . PHE A 1 288 ? 40.982 -2.592 -28.316 1.00 64.38 288 PHE A CA 1
ATOM 2210 C C . PHE A 1 288 ? 42.014 -1.772 -29.100 1.00 64.38 288 PHE A C 1
ATOM 2212 O O . PHE A 1 288 ? 42.230 -2.030 -30.283 1.00 64.38 288 PHE A O 1
ATOM 2219 N N . ALA A 1 289 ? 42.692 -0.822 -28.449 1.00 66.94 289 ALA A N 1
ATOM 2220 C CA . ALA A 1 289 ? 43.733 -0.015 -29.083 1.00 66.94 289 ALA A CA 1
ATOM 2221 C C . ALA A 1 289 ? 44.929 -0.872 -29.536 1.00 66.94 289 ALA A C 1
ATOM 2223 O O . ALA A 1 289 ? 45.390 -0.730 -30.666 1.00 66.94 289 ALA A O 1
ATOM 2224 N N . ALA A 1 290 ? 45.387 -1.813 -28.704 1.00 67.38 290 ALA A N 1
ATOM 2225 C CA . ALA A 1 290 ? 46.478 -2.727 -29.051 1.00 67.38 290 ALA A CA 1
ATOM 2226 C C . ALA A 1 290 ? 46.128 -3.645 -30.237 1.00 67.38 290 ALA A C 1
ATOM 2228 O O . ALA A 1 290 ? 46.972 -3.902 -31.101 1.00 67.38 290 ALA A O 1
ATOM 2229 N N . TYR A 1 291 ? 44.873 -4.099 -30.309 1.00 61.72 291 TYR A N 1
ATOM 2230 C CA . TYR A 1 291 ? 44.386 -4.937 -31.405 1.00 61.72 291 TYR A CA 1
ATOM 2231 C C . TYR A 1 291 ? 44.315 -4.173 -32.738 1.00 61.72 291 TYR A C 1
ATOM 2233 O O . TYR A 1 291 ? 44.660 -4.724 -33.779 1.00 61.72 291 TYR A O 1
ATOM 2241 N N . PHE A 1 292 ? 43.935 -2.890 -32.712 1.00 54.25 292 PHE A N 1
ATOM 2242 C CA . PHE A 1 292 ? 43.862 -2.046 -33.912 1.00 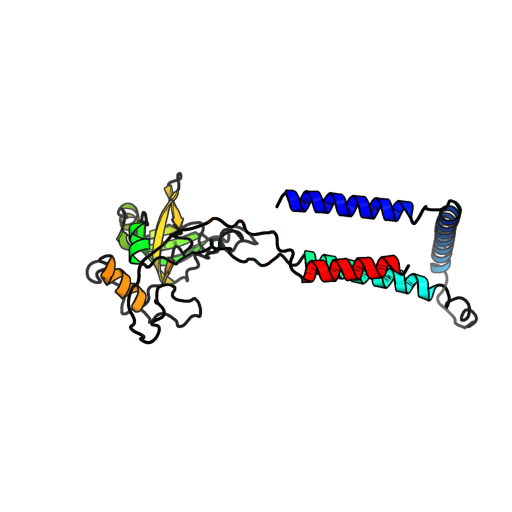54.25 292 PHE A CA 1
ATOM 2243 C C . PHE A 1 292 ? 45.218 -1.534 -34.411 1.00 54.25 292 PHE A C 1
ATOM 2245 O O . PHE A 1 292 ? 45.351 -1.261 -35.599 1.00 54.25 292 PHE A O 1
ATOM 2252 N N . ILE A 1 293 ? 46.225 -1.405 -33.543 1.00 58.69 293 ILE A N 1
ATOM 2253 C CA . ILE A 1 293 ? 47.579 -0.982 -33.948 1.00 58.69 293 ILE A CA 1
ATOM 2254 C C . ILE A 1 293 ? 48.333 -2.117 -34.664 1.00 58.69 293 ILE A C 1
ATOM 2256 O O . ILE A 1 293 ? 49.264 -1.861 -35.422 1.00 58.69 293 ILE A O 1
ATOM 2260 N N . SER A 1 294 ? 47.913 -3.367 -34.463 1.00 45.16 294 SER A N 1
ATOM 2261 C CA . SER A 1 294 ? 48.581 -4.553 -35.012 1.00 45.16 294 SER A CA 1
ATOM 2262 C C . SER A 1 294 ? 48.025 -5.013 -36.377 1.00 45.16 294 SER A C 1
ATOM 2264 O O . SER A 1 294 ? 48.400 -6.093 -36.834 1.00 45.16 294 SER A O 1
ATOM 2266 N N . PHE A 1 295 ? 47.152 -4.218 -37.020 1.00 48.22 295 PHE A N 1
ATOM 2267 C CA . PHE A 1 295 ? 46.497 -4.492 -38.317 1.00 48.22 295 PHE A CA 1
ATOM 2268 C C . PHE A 1 295 ? 46.587 -3.314 -39.303 1.00 48.22 295 PHE A C 1
ATOM 2270 O O . PHE A 1 295 ? 47.008 -3.557 -40.453 1.00 48.22 295 PHE A O 1
#